Protein AF-A0A949ICL7-F1 (afdb_monomer_lite)

Foldseek 3Di:
DPPADDAAAAQFALVRVLSRLVSVCVSVVNDPVVSVVVSVVFRVLRLVLLVVFAAEWEEEAEDAPLCQLSLLVLNVSSPYHYQEYYYLAADDPRCVVSVVVCVVVNHHYHYNDDPVNSCVCCVVVVILEYEYDPVSCVSCLVVLRQYDDCVPQPVPADRHTSRNSNRPSVVSNVSSVCSVVSVVVCVVCPCQLHDQNNDDDPDRGDDDVVVVVVVVVVVVVVVVVVVVVVVD

Structure (mmCIF, N/CA/C/O backbone):
data_AF-A0A949ICL7-F1
#
_entry.id   AF-A0A949ICL7-F1
#
loop_
_atom_site.group_PDB
_atom_site.id
_atom_site.type_symbol
_atom_site.label_atom_id
_atom_site.label_alt_id
_atom_site.label_comp_id
_atom_site.label_asym_id
_atom_site.label_entity_id
_atom_site.label_seq_id
_atom_site.pdbx_PDB_ins_code
_atom_site.Cartn_x
_atom_site.Cartn_y
_atom_site.Cartn_z
_atom_site.occupancy
_atom_site.B_iso_or_equiv
_atom_site.auth_seq_id
_atom_site.auth_comp_id
_atom_site.auth_asym_id
_atom_site.auth_atom_id
_atom_site.pdbx_PDB_model_num
ATOM 1 N N . ALA A 1 1 ? 6.773 15.537 26.246 1.00 57.53 1 ALA A N 1
ATOM 2 C CA . ALA A 1 1 ? 5.404 15.255 25.758 1.00 57.53 1 ALA A CA 1
ATOM 3 C C . ALA A 1 1 ? 4.397 15.734 26.800 1.00 57.53 1 ALA A C 1
ATOM 5 O O . ALA A 1 1 ? 4.707 15.648 27.979 1.00 57.53 1 ALA A O 1
ATOM 6 N N . ALA A 1 2 ? 3.224 16.232 26.401 1.00 75.38 2 ALA A N 1
ATOM 7 C CA . ALA A 1 2 ? 2.229 16.850 27.295 1.00 75.38 2 ALA A CA 1
ATOM 8 C C . ALA A 1 2 ? 1.442 15.858 28.195 1.00 75.38 2 ALA A C 1
ATOM 10 O O . ALA A 1 2 ? 0.292 16.122 28.528 1.00 75.38 2 ALA A O 1
ATOM 11 N N . GLY A 1 3 ? 2.015 14.693 28.532 1.00 82.75 3 GLY A N 1
ATOM 12 C CA . GLY A 1 3 ? 1.405 13.681 29.414 1.00 82.75 3 GLY A CA 1
ATOM 13 C C . GLY A 1 3 ? 0.159 12.964 28.872 1.00 82.75 3 GLY A C 1
ATOM 14 O O . GLY A 1 3 ? -0.463 12.205 29.603 1.00 82.75 3 GLY A O 1
ATOM 15 N N . ARG A 1 4 ? -0.228 13.197 27.611 1.00 83.44 4 ARG A N 1
ATOM 16 C CA . ARG A 1 4 ? -1.416 12.586 26.996 1.00 83.44 4 ARG A CA 1
ATOM 17 C C . ARG A 1 4 ? -1.083 11.240 26.362 1.00 83.44 4 ARG A C 1
ATOM 19 O O . ARG A 1 4 ? -0.078 11.127 25.659 1.00 83.44 4 ARG A O 1
ATOM 26 N N . THR A 1 5 ? -1.960 10.261 26.567 1.00 88.62 5 THR A N 1
ATOM 27 C CA . THR A 1 5 ? -1.901 8.956 25.901 1.00 88.62 5 THR A CA 1
ATOM 28 C C . THR A 1 5 ? -2.006 9.133 24.389 1.00 88.62 5 THR A C 1
ATOM 30 O O . THR A 1 5 ? -2.879 9.851 23.900 1.00 88.62 5 THR A O 1
ATOM 33 N N . VAL A 1 6 ? -1.112 8.481 23.646 1.00 91.81 6 VAL A N 1
ATOM 34 C CA . VAL A 1 6 ? -1.138 8.439 22.180 1.00 91.81 6 VAL A CA 1
ATOM 35 C C . VAL A 1 6 ? -1.671 7.078 21.757 1.00 91.81 6 VAL A C 1
ATOM 37 O O . VAL A 1 6 ? -1.124 6.057 22.166 1.00 91.81 6 VAL A O 1
ATOM 40 N N . VAL A 1 7 ? -2.717 7.066 20.934 1.00 94.44 7 VAL A N 1
ATOM 41 C CA . VAL A 1 7 ? -3.289 5.837 20.373 1.00 94.44 7 VAL A CA 1
ATOM 42 C C . VAL A 1 7 ? -2.589 5.527 19.041 1.00 94.44 7 VAL A C 1
ATOM 44 O O . VAL A 1 7 ? -2.527 6.416 18.188 1.00 94.44 7 VAL A O 1
ATOM 47 N N . PRO A 1 8 ? -2.019 4.321 18.859 1.00 94.75 8 PRO A N 1
ATOM 48 C CA . PRO A 1 8 ? -1.344 3.928 17.621 1.00 94.75 8 PRO A CA 1
ATOM 49 C C . PRO A 1 8 ? -2.345 3.608 16.493 1.00 94.75 8 PRO A C 1
ATOM 51 O O . PRO A 1 8 ? -3.537 3.435 16.742 1.00 94.75 8 PRO A O 1
ATOM 54 N N . SER A 1 9 ? -1.847 3.453 15.262 1.00 95.56 9 SER A N 1
ATOM 55 C CA . SER A 1 9 ? -2.632 3.113 14.063 1.00 95.56 9 SER A CA 1
ATOM 56 C C . SER A 1 9 ? -3.758 4.122 13.743 1.00 95.56 9 SER A C 1
ATOM 58 O O . SER A 1 9 ? -3.741 5.272 14.190 1.00 95.56 9 SER A O 1
ATOM 60 N N . ALA A 1 10 ? -4.715 3.723 12.902 1.00 94.56 10 ALA A N 1
ATOM 61 C CA . ALA A 1 10 ? -5.827 4.538 12.421 1.00 94.56 10 ALA A CA 1
ATOM 62 C C . ALA A 1 10 ? -7.068 3.675 12.103 1.00 94.56 10 ALA A C 1
ATOM 64 O O . ALA A 1 10 ? -6.932 2.476 11.840 1.00 94.56 10 ALA A O 1
ATOM 65 N N . PRO A 1 11 ? -8.281 4.267 12.052 1.00 94.44 11 PRO A N 1
ATOM 66 C CA . PRO A 1 11 ? -9.519 3.539 11.776 1.00 94.44 11 PRO A CA 1
ATOM 67 C C . PRO A 1 11 ? -9.703 3.268 10.273 1.00 94.44 11 PRO A C 1
ATOM 69 O O . PRO A 1 11 ? -10.573 3.835 9.605 1.00 94.44 11 PRO A O 1
ATOM 72 N N . VAL A 1 12 ? -8.833 2.420 9.728 1.00 94.31 12 VAL A N 1
ATOM 73 C CA . VAL A 1 12 ? -8.808 2.000 8.323 1.00 94.31 12 VAL A CA 1
ATOM 74 C C . VAL A 1 12 ? -9.131 0.511 8.247 1.00 94.31 12 VAL A C 1
ATOM 76 O O . VAL A 1 12 ? -8.597 -0.280 9.021 1.00 94.31 12 VAL A O 1
ATOM 79 N N . GLY A 1 13 ? -10.030 0.138 7.332 1.00 93.12 13 GLY A N 1
ATOM 80 C CA . GLY A 1 13 ? -10.540 -1.233 7.237 1.00 93.12 13 GLY A CA 1
ATOM 81 C C . GLY A 1 13 ? -11.445 -1.628 8.409 1.00 93.12 13 GLY A C 1
ATOM 82 O O . GLY A 1 13 ? -11.855 -0.778 9.202 1.00 93.12 13 GLY A O 1
ATOM 83 N N . VAL A 1 14 ? -11.825 -2.899 8.507 1.00 95.31 14 VAL A N 1
ATOM 84 C CA . VAL A 1 14 ? -12.702 -3.401 9.577 1.00 95.31 14 VAL A CA 1
ATOM 85 C C . VAL A 1 14 ? -11.884 -3.637 10.839 1.00 95.31 14 VAL A C 1
ATOM 87 O O . VAL A 1 14 ? -12.222 -3.084 11.887 1.00 95.31 14 VAL A O 1
ATOM 90 N N . ASP A 1 15 ? -10.789 -4.387 10.730 1.00 95.44 15 ASP A N 1
ATOM 91 C CA . ASP A 1 15 ? -9.952 -4.742 11.879 1.00 95.44 15 ASP A CA 1
ATOM 92 C C . ASP A 1 15 ? -9.279 -3.498 12.479 1.00 95.44 15 ASP A C 1
ATOM 94 O O . ASP A 1 15 ? -9.233 -3.331 13.699 1.00 95.44 15 ASP A O 1
ATOM 98 N N . GLY A 1 16 ? -8.788 -2.584 11.632 1.00 94.88 16 GLY A N 1
ATOM 99 C CA . GLY A 1 16 ? -8.160 -1.338 12.083 1.00 94.88 16 GLY A CA 1
ATOM 100 C C . GLY A 1 16 ? -9.153 -0.394 12.748 1.00 94.88 16 GLY A C 1
ATOM 101 O O . GLY A 1 16 ? -8.863 0.147 13.812 1.00 94.88 16 GLY A O 1
ATOM 102 N N . THR A 1 17 ? -10.359 -0.263 12.187 1.00 95.06 17 THR A N 1
ATOM 103 C CA . THR A 1 17 ? -11.435 0.518 12.818 1.00 95.06 17 THR A CA 1
ATOM 104 C C . THR A 1 17 ? -11.831 -0.061 14.170 1.00 95.06 17 THR A C 1
ATOM 106 O O . THR A 1 17 ? -11.990 0.701 15.122 1.00 95.06 17 THR A O 1
ATOM 109 N N . ALA A 1 18 ? -11.957 -1.386 14.279 1.00 96.38 18 ALA A N 1
ATOM 110 C CA . ALA A 1 18 ? -12.321 -2.032 15.533 1.00 96.38 18 ALA A CA 1
ATOM 111 C C . ALA A 1 18 ? -11.266 -1.798 16.622 1.00 96.38 18 ALA A C 1
ATOM 113 O O . ALA A 1 18 ? -11.589 -1.284 17.692 1.00 96.38 18 ALA A O 1
ATOM 114 N N . ALA A 1 19 ? -10.000 -2.106 16.323 1.00 96.44 19 ALA A N 1
ATOM 115 C CA . ALA A 1 19 ? -8.901 -1.946 17.270 1.00 96.44 19 ALA A CA 1
ATOM 116 C C . ALA A 1 19 ? -8.722 -0.483 17.704 1.00 96.44 19 ALA A C 1
ATOM 118 O O . ALA A 1 19 ? -8.566 -0.199 18.891 1.00 96.44 19 ALA A O 1
ATOM 119 N N . TRP A 1 20 ? -8.794 0.455 16.755 1.00 96.19 20 TRP A N 1
ATOM 120 C CA . TRP A 1 20 ? -8.602 1.874 17.040 1.00 96.19 20 TRP A CA 1
ATOM 121 C C . TRP A 1 20 ? -9.730 2.456 17.903 1.00 96.19 20 TRP A C 1
ATOM 123 O O . TRP A 1 20 ? -9.454 3.165 18.869 1.00 96.19 20 TRP A O 1
ATOM 133 N N . LEU A 1 21 ? -10.998 2.135 17.608 1.00 95.88 21 LEU A N 1
ATOM 134 C CA . LEU A 1 21 ? -12.136 2.609 18.407 1.00 95.88 21 LEU A CA 1
ATOM 135 C C . LEU A 1 21 ? -12.108 2.063 19.839 1.00 95.88 21 LEU A C 1
ATOM 137 O O . LEU A 1 21 ? -12.379 2.822 20.772 1.00 95.88 21 LEU A O 1
ATOM 141 N N . SER A 1 22 ? -11.744 0.790 20.021 1.00 96.75 22 SER A N 1
ATOM 142 C CA . SER A 1 22 ? -11.557 0.208 21.354 1.00 96.75 22 SER A CA 1
ATOM 143 C C . SER A 1 22 ? -10.454 0.927 22.127 1.00 96.75 22 SER A C 1
ATOM 145 O O . SER A 1 22 ? -10.701 1.408 23.231 1.00 96.75 22 SER A O 1
ATOM 147 N N . ALA A 1 23 ? -9.280 1.111 21.513 1.00 96.00 23 ALA A N 1
ATOM 148 C CA . ALA A 1 23 ? -8.142 1.767 22.155 1.00 96.00 23 ALA A CA 1
ATOM 149 C C . ALA A 1 23 ? -8.430 3.232 22.530 1.00 96.00 23 ALA A C 1
ATOM 151 O O . ALA A 1 23 ? -8.034 3.693 23.601 1.00 96.00 23 ALA A O 1
ATOM 152 N N . VAL A 1 24 ? -9.153 3.975 21.682 1.00 95.75 24 VAL A N 1
ATOM 153 C CA . VAL A 1 24 ? -9.599 5.339 22.012 1.00 95.75 24 VAL A CA 1
ATOM 154 C C . VAL A 1 24 ? -10.591 5.332 23.172 1.00 95.75 24 VAL A C 1
ATOM 156 O O . VAL A 1 24 ? -10.470 6.156 24.080 1.00 95.75 24 VAL A O 1
ATOM 159 N N . GLY A 1 25 ? -11.567 4.422 23.161 1.00 96.06 25 GLY A N 1
ATOM 160 C CA . GLY A 1 25 ? -12.548 4.295 24.237 1.00 96.06 25 GLY A CA 1
ATOM 161 C C . GLY A 1 25 ? -11.892 3.994 25.584 1.00 96.06 25 GLY A C 1
ATOM 162 O O . GLY A 1 25 ? -12.177 4.671 26.569 1.00 96.06 25 GLY A O 1
ATOM 163 N N . GLU A 1 26 ? -10.952 3.053 25.612 1.00 95.31 26 GLU A N 1
ATOM 164 C CA . GLU A 1 26 ? -10.175 2.703 26.805 1.00 95.31 26 GLU A CA 1
ATOM 165 C C . GLU A 1 26 ? -9.320 3.879 27.291 1.00 95.31 26 GLU A C 1
ATOM 167 O O . GLU A 1 26 ? -9.400 4.263 28.459 1.00 95.31 26 GLU A O 1
ATOM 172 N N . ALA A 1 27 ? -8.572 4.527 26.391 1.00 94.50 27 ALA A N 1
ATOM 173 C CA . ALA A 1 27 ? -7.724 5.673 26.728 1.00 94.50 27 ALA A CA 1
ATOM 174 C C . ALA A 1 27 ? -8.517 6.880 27.263 1.00 94.50 27 ALA A C 1
ATOM 176 O O . ALA A 1 27 ? -7.953 7.735 27.947 1.00 94.50 27 ALA A O 1
ATOM 177 N N . THR A 1 28 ? 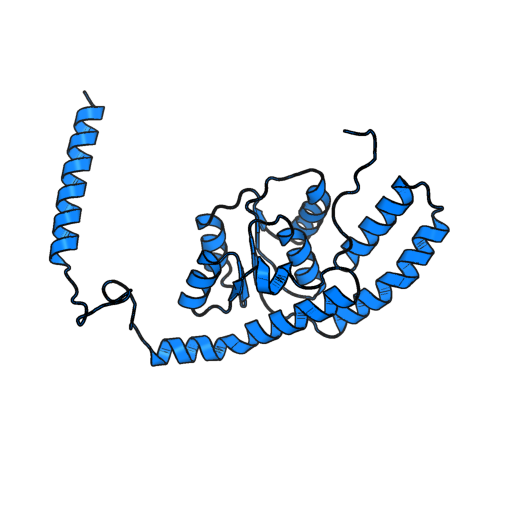-9.814 6.955 26.953 1.00 94.75 28 THR A N 1
ATOM 178 C CA . THR A 1 28 ? -10.727 8.016 27.404 1.00 94.75 28 THR A CA 1
ATOM 179 C C . THR A 1 28 ? -11.697 7.561 28.501 1.00 94.75 28 THR A C 1
ATOM 181 O O . THR A 1 28 ? -12.588 8.322 28.876 1.00 94.75 28 THR A O 1
ATOM 184 N N . ASN A 1 29 ? -11.507 6.356 29.057 1.00 95.19 29 ASN A N 1
ATOM 185 C CA . ASN A 1 29 ? -12.327 5.769 30.123 1.00 95.19 29 ASN A CA 1
ATOM 186 C C . ASN A 1 29 ? -13.833 5.689 29.780 1.00 95.19 29 ASN A C 1
ATOM 188 O O . ASN A 1 29 ? -14.709 5.920 30.617 1.00 95.19 29 ASN A O 1
ATOM 192 N N . VAL A 1 30 ? -14.149 5.383 28.520 1.00 97.19 30 VAL A N 1
ATOM 193 C CA . VAL A 1 30 ? -15.517 5.128 28.057 1.00 97.19 30 VAL A CA 1
ATOM 194 C C . VAL A 1 30 ? -15.948 3.728 28.498 1.00 97.19 30 VAL A C 1
ATOM 196 O O . VAL A 1 30 ? -15.212 2.759 28.343 1.00 97.19 30 VAL A O 1
ATOM 199 N N . ALA A 1 31 ? -17.173 3.603 29.019 1.00 97.69 31 ALA A N 1
ATOM 200 C CA . ALA A 1 31 ? -17.707 2.318 29.465 1.00 97.69 31 ALA A CA 1
ATOM 201 C C . ALA A 1 31 ? -17.707 1.265 28.330 1.00 97.69 31 ALA A C 1
ATOM 203 O O . ALA A 1 31 ? -18.168 1.587 27.227 1.00 97.69 31 ALA A O 1
ATOM 204 N N . PRO A 1 32 ? -17.317 -0.000 28.594 1.00 97.31 32 PRO A N 1
ATOM 205 C CA . PRO A 1 32 ? -17.224 -1.046 27.568 1.00 97.31 32 PRO A CA 1
ATOM 206 C C . PRO A 1 32 ? -18.496 -1.227 26.731 1.00 97.31 32 PRO A C 1
ATOM 208 O O . PRO A 1 32 ? -18.423 -1.384 25.517 1.00 97.31 32 PRO A O 1
ATOM 211 N N . ALA A 1 33 ? -19.677 -1.108 27.350 1.00 97.81 33 ALA A N 1
ATOM 212 C CA . ALA A 1 33 ? -20.958 -1.197 26.647 1.00 97.81 33 ALA A CA 1
ATOM 213 C C . ALA A 1 33 ? -21.132 -0.115 25.560 1.00 97.81 33 ALA A C 1
ATOM 215 O O . ALA A 1 33 ? -21.731 -0.370 24.518 1.00 97.81 33 ALA A O 1
ATOM 216 N N . ARG A 1 34 ? -20.590 1.094 25.774 1.00 97.88 34 ARG A N 1
ATOM 217 C CA . ARG A 1 34 ? -20.634 2.179 24.780 1.00 97.88 34 ARG A CA 1
ATOM 218 C C . ARG A 1 34 ? -19.624 1.968 23.657 1.00 97.88 34 ARG A C 1
ATOM 220 O O . ARG A 1 34 ? -19.933 2.305 22.518 1.00 97.88 34 ARG A O 1
ATOM 227 N N . ILE A 1 35 ? -18.457 1.400 23.968 1.00 97.62 35 ILE A N 1
ATOM 228 C CA . ILE A 1 35 ? -17.473 0.994 22.956 1.00 97.62 35 ILE A CA 1
ATOM 229 C C . ILE A 1 35 ? -18.101 -0.074 22.054 1.00 97.62 35 ILE A C 1
ATOM 231 O O . ILE A 1 35 ? -18.155 0.117 20.842 1.00 97.62 35 ILE A O 1
ATOM 235 N N . GLY A 1 36 ? -18.675 -1.128 22.645 1.00 97.38 36 GLY A N 1
ATOM 236 C CA . GLY A 1 36 ? -19.377 -2.188 21.914 1.00 97.38 36 GLY A CA 1
ATOM 237 C C . GLY A 1 36 ? -20.477 -1.644 21.001 1.00 97.38 36 GLY A C 1
ATOM 238 O O . GLY A 1 36 ? -20.460 -1.896 19.801 1.00 97.38 36 GLY A O 1
ATOM 239 N N . ALA A 1 37 ? -21.351 -0.777 21.524 1.00 97.12 37 ALA A N 1
ATOM 240 C CA . ALA A 1 37 ? -22.404 -0.152 20.721 1.00 97.12 37 ALA A CA 1
ATOM 241 C C . ALA A 1 37 ? -21.866 0.681 19.535 1.00 97.12 37 ALA A C 1
ATOM 243 O O . ALA A 1 37 ? -22.505 0.746 18.482 1.00 97.12 37 ALA A O 1
ATOM 244 N N . ALA A 1 38 ? -20.703 1.328 19.676 1.00 95.12 38 ALA A N 1
ATOM 245 C CA . ALA A 1 38 ? -20.070 2.064 18.581 1.00 95.12 38 ALA A CA 1
ATOM 246 C C . ALA A 1 38 ? -19.495 1.124 17.508 1.00 95.12 38 ALA A C 1
ATOM 248 O O . ALA A 1 38 ? -19.652 1.390 16.313 1.00 95.12 38 ALA A O 1
ATOM 249 N N . LEU A 1 39 ? -18.872 0.017 17.924 1.00 95.88 39 LEU A N 1
ATOM 250 C CA . LEU A 1 39 ? -18.362 -1.020 17.024 1.00 95.88 39 LEU A CA 1
ATOM 251 C C . LEU A 1 39 ? -19.501 -1.663 16.224 1.00 95.88 39 LEU A C 1
ATOM 253 O O . LEU A 1 39 ? -19.449 -1.682 14.993 1.00 95.88 39 LEU A O 1
ATOM 257 N N . ASP A 1 40 ? -20.568 -2.084 16.904 1.00 96.50 40 ASP A N 1
ATOM 258 C CA . ASP A 1 40 ? -21.744 -2.708 16.286 1.00 96.50 40 ASP A CA 1
ATOM 259 C C . ASP A 1 40 ? -22.423 -1.783 15.271 1.00 96.50 40 ASP A C 1
ATOM 261 O O . ASP A 1 40 ? -22.972 -2.233 14.265 1.00 96.50 40 ASP A O 1
ATOM 265 N N . ARG A 1 41 ? -22.344 -0.467 15.490 1.00 92.50 41 ARG A N 1
ATOM 266 C CA . ARG A 1 41 ? -22.881 0.529 14.563 1.00 92.50 41 ARG A CA 1
ATOM 267 C C . ARG A 1 41 ? -22.022 0.713 13.309 1.00 92.50 41 ARG A C 1
ATOM 269 O O . ARG A 1 41 ? -22.573 0.940 12.233 1.00 92.50 41 ARG A O 1
ATOM 276 N N . LEU A 1 42 ? -20.694 0.698 13.432 1.00 89.75 42 LEU A N 1
ATOM 277 C CA . LEU A 1 42 ? -19.786 1.122 12.355 1.00 89.75 42 LEU A CA 1
ATOM 278 C C . LEU A 1 42 ? -19.242 -0.042 11.521 1.00 89.75 42 LEU A C 1
ATOM 280 O O . LEU A 1 42 ? -19.129 0.076 10.298 1.00 89.75 42 LEU A O 1
ATOM 284 N N . LEU A 1 43 ? -18.914 -1.168 12.156 1.00 94.81 43 LEU A N 1
ATOM 285 C CA . LEU A 1 43 ? -18.234 -2.281 11.490 1.00 94.81 43 LEU A CA 1
ATOM 286 C C . LEU A 1 43 ? -19.080 -2.983 10.411 1.00 94.81 43 LEU A C 1
ATOM 288 O O . LEU A 1 43 ? -18.507 -3.311 9.366 1.00 94.81 43 LEU A O 1
ATOM 292 N N . PRO A 1 44 ? -20.409 -3.188 10.569 1.00 95.31 44 PRO A N 1
ATOM 293 C CA . PRO A 1 44 ? -21.206 -3.864 9.543 1.00 95.31 44 PRO A CA 1
ATOM 294 C C . PRO A 1 44 ? -21.197 -3.134 8.197 1.00 95.31 44 PRO A C 1
ATOM 296 O O . PRO A 1 44 ? -21.029 -3.763 7.152 1.00 95.31 44 PRO A O 1
ATOM 299 N N . ALA A 1 45 ? -21.311 -1.802 8.213 1.00 91.44 45 ALA A N 1
ATOM 300 C CA . ALA A 1 45 ? -21.305 -0.993 6.998 1.00 91.44 45 ALA A CA 1
ATOM 301 C C . ALA A 1 45 ? -19.944 -1.034 6.286 1.00 91.44 45 ALA A C 1
ATOM 303 O O . ALA A 1 45 ? -19.894 -1.153 5.062 1.00 91.44 45 ALA A O 1
ATOM 304 N N . THR A 1 46 ? -18.840 -0.993 7.039 1.00 91.75 46 THR A N 1
ATOM 305 C CA . THR A 1 46 ? -17.487 -1.116 6.475 1.00 91.75 46 THR A CA 1
ATOM 306 C C . THR A 1 46 ? -17.274 -2.498 5.859 1.00 91.75 46 THR A C 1
ATOM 308 O O . THR A 1 46 ? -16.823 -2.595 4.719 1.00 91.75 46 THR A O 1
ATOM 311 N N . ARG A 1 47 ? -17.677 -3.572 6.554 1.00 94.31 47 ARG A N 1
ATOM 312 C CA . ARG A 1 47 ? -17.578 -4.947 6.038 1.00 94.31 47 ARG A CA 1
ATOM 313 C C . ARG A 1 47 ? -18.393 -5.128 4.756 1.00 94.31 47 ARG A C 1
ATOM 315 O O . ARG A 1 47 ? -17.887 -5.683 3.784 1.00 94.31 47 ARG A O 1
ATOM 322 N N . ALA A 1 48 ? -19.624 -4.618 4.730 1.00 93.25 48 ALA A N 1
ATOM 323 C CA . ALA A 1 48 ? -20.474 -4.657 3.543 1.00 93.25 48 ALA A CA 1
ATOM 324 C C . ALA A 1 48 ? -19.869 -3.865 2.370 1.00 93.25 48 ALA A C 1
ATOM 326 O O . ALA A 1 48 ? -19.925 -4.317 1.227 1.00 93.25 48 ALA A O 1
ATOM 327 N N . ALA A 1 49 ? -19.258 -2.707 2.641 1.00 90.94 49 ALA A N 1
ATOM 328 C CA . ALA A 1 49 ? -18.604 -1.896 1.618 1.00 90.94 49 ALA A CA 1
ATOM 329 C C . ALA A 1 49 ? -17.396 -2.611 0.987 1.00 90.94 49 ALA A C 1
ATOM 331 O O . ALA A 1 49 ? -17.281 -2.607 -0.239 1.00 90.94 49 ALA A O 1
ATOM 332 N N . LEU A 1 50 ? -16.552 -3.269 1.794 1.00 91.75 50 LEU A N 1
ATOM 333 C CA . LEU A 1 50 ? -15.425 -4.074 1.300 1.00 91.75 50 LEU A CA 1
ATOM 334 C C . LEU A 1 50 ? -15.909 -5.272 0.471 1.00 91.75 50 LEU A C 1
ATOM 336 O O . LEU A 1 50 ? -15.428 -5.505 -0.635 1.00 91.75 50 LEU A O 1
ATOM 340 N N . ALA A 1 51 ? -16.925 -5.987 0.964 1.00 92.25 51 ALA A N 1
ATOM 341 C CA . ALA A 1 51 ? -17.469 -7.165 0.290 1.00 92.25 51 ALA A CA 1
ATOM 342 C C . ALA A 1 51 ? -18.149 -6.843 -1.053 1.00 92.25 51 ALA A C 1
ATOM 344 O O . ALA A 1 51 ? -18.204 -7.693 -1.939 1.00 92.25 51 ALA A O 1
ATOM 345 N N . LYS A 1 52 ? -18.663 -5.618 -1.234 1.00 92.56 52 LYS A N 1
ATOM 346 C CA . LYS A 1 52 ? -19.384 -5.215 -2.453 1.00 92.56 52 LYS A CA 1
ATOM 347 C C . LYS A 1 52 ? -18.494 -5.196 -3.698 1.00 92.56 52 LYS A C 1
ATOM 349 O O . LYS A 1 52 ? -18.993 -5.382 -4.808 1.00 92.56 52 LYS A O 1
ATOM 354 N N . ARG A 1 53 ? -17.201 -4.901 -3.540 1.00 88.69 53 ARG A N 1
ATOM 355 C CA . ARG A 1 53 ? -16.237 -4.782 -4.642 1.00 88.69 53 ARG A CA 1
ATOM 356 C C . ARG A 1 53 ? -14.885 -5.355 -4.215 1.00 88.69 53 ARG A C 1
ATOM 358 O O . ARG A 1 53 ? -13.975 -4.575 -3.944 1.00 88.69 53 ARG A O 1
ATOM 365 N N . PRO A 1 54 ? -14.737 -6.688 -4.175 1.00 93.75 54 PRO A N 1
ATOM 366 C CA . PRO A 1 54 ? -13.455 -7.283 -3.846 1.00 93.75 54 PRO A CA 1
ATOM 367 C C . PRO A 1 54 ? -12.397 -6.871 -4.874 1.00 93.75 54 PRO A C 1
ATOM 369 O O . PRO A 1 54 ? -12.683 -6.695 -6.065 1.00 93.75 54 PRO A O 1
ATOM 372 N N . ILE A 1 55 ? -11.168 -6.714 -4.404 1.00 95.56 55 ILE A N 1
ATOM 373 C CA . ILE A 1 55 ? -9.998 -6.485 -5.237 1.00 95.56 55 ILE A CA 1
ATOM 374 C C . ILE A 1 55 ? -9.365 -7.838 -5.515 1.00 95.56 55 ILE A C 1
ATOM 376 O O . ILE A 1 55 ? -8.874 -8.491 -4.602 1.00 95.56 55 ILE A O 1
ATOM 380 N N . GLN A 1 56 ? -9.362 -8.254 -6.778 1.00 93.19 56 GLN A N 1
ATOM 381 C CA . GLN A 1 56 ? -8.717 -9.495 -7.197 1.00 93.19 56 GLN A CA 1
ATOM 382 C C . GLN A 1 56 ? -7.434 -9.162 -7.951 1.00 93.19 56 GLN A C 1
ATOM 384 O O . GLN A 1 56 ? -7.472 -8.658 -9.073 1.00 93.19 56 GLN A O 1
ATOM 389 N N . GLY A 1 57 ? -6.297 -9.430 -7.321 1.00 96.38 57 GLY A N 1
ATOM 390 C CA . GLY A 1 57 ? -4.990 -9.245 -7.935 1.00 96.38 57 GLY A CA 1
ATOM 391 C C . GLY A 1 57 ? -3.878 -9.108 -6.911 1.00 96.38 57 GLY A C 1
ATOM 392 O O . GLY A 1 57 ? -4.118 -8.889 -5.719 1.00 96.38 57 GLY A O 1
ATOM 393 N N . ARG A 1 58 ? -2.647 -9.237 -7.398 1.00 98.56 58 ARG A N 1
ATOM 394 C CA . ARG A 1 58 ? -1.442 -9.012 -6.606 1.00 98.56 58 ARG A CA 1
ATOM 395 C C . ARG A 1 58 ? -1.020 -7.551 -6.669 1.00 98.56 58 ARG A C 1
ATOM 397 O O . ARG A 1 58 ? -0.830 -7.020 -7.762 1.00 98.56 58 ARG A O 1
ATOM 404 N N . VAL A 1 59 ? -0.810 -6.924 -5.514 1.00 98.69 59 VAL A N 1
ATOM 405 C CA . VAL A 1 59 ? -0.453 -5.505 -5.407 1.00 98.69 59 VAL A CA 1
ATOM 406 C C . VAL A 1 59 ? 0.800 -5.326 -4.558 1.00 98.69 59 VAL A C 1
ATOM 408 O O . VAL A 1 59 ? 0.806 -5.701 -3.392 1.00 98.69 59 VAL A O 1
ATOM 411 N N . THR A 1 60 ? 1.856 -4.727 -5.110 1.00 98.81 60 THR A N 1
ATOM 412 C CA . THR A 1 60 ? 2.975 -4.214 -4.294 1.00 98.81 60 THR A CA 1
ATOM 413 C C . THR A 1 60 ? 2.692 -2.768 -3.917 1.00 98.81 60 THR A C 1
ATOM 415 O O . THR A 1 60 ? 2.239 -2.003 -4.770 1.00 98.81 60 THR A O 1
ATOM 418 N N . VAL A 1 61 ? 2.983 -2.379 -2.677 1.00 98.69 61 VAL A N 1
ATOM 419 C CA . VAL A 1 61 ? 2.754 -1.016 -2.181 1.00 98.69 61 VAL A CA 1
ATOM 420 C C . VAL A 1 61 ? 4.082 -0.418 -1.736 1.00 98.69 61 VAL A C 1
ATOM 422 O O . VAL A 1 61 ? 4.799 -1.043 -0.961 1.00 98.69 61 VAL A O 1
ATOM 425 N N . SER A 1 62 ? 4.411 0.788 -2.190 1.00 98.50 62 SER A N 1
ATOM 426 C CA . SER A 1 62 ? 5.505 1.560 -1.610 1.00 98.50 62 SER A CA 1
ATOM 427 C C . SER A 1 62 ? 5.273 3.072 -1.599 1.00 98.50 62 SER A C 1
ATOM 429 O O . SER A 1 62 ? 4.439 3.593 -2.346 1.00 98.50 62 SER A O 1
ATOM 431 N N . GLY A 1 63 ? 5.995 3.785 -0.733 1.00 97.44 63 GLY A N 1
ATOM 432 C CA . GLY A 1 63 ? 5.821 5.224 -0.543 1.00 97.44 63 GLY A CA 1
ATOM 433 C C . GLY A 1 63 ? 6.755 5.840 0.503 1.00 97.44 63 GLY A C 1
ATOM 434 O O . GLY A 1 63 ? 7.754 5.246 0.914 1.00 97.44 63 GLY A O 1
ATOM 435 N N . TYR A 1 64 ? 6.450 7.072 0.904 1.00 96.31 64 TYR A N 1
ATOM 436 C CA . TYR A 1 64 ? 7.252 7.871 1.837 1.00 96.31 64 TYR A CA 1
ATOM 437 C C . TYR A 1 64 ? 6.409 8.640 2.869 1.00 96.31 64 TYR A C 1
ATOM 439 O O . TYR A 1 64 ? 6.900 9.588 3.480 1.00 96.31 64 TYR A O 1
ATOM 447 N N . GLU A 1 65 ? 5.143 8.263 3.050 1.00 94.94 65 GLU A N 1
ATOM 448 C CA . GLU A 1 65 ? 4.171 8.981 3.884 1.00 94.94 65 GLU A CA 1
ATOM 449 C C . GLU A 1 65 ? 3.860 8.258 5.205 1.00 94.94 65 GLU A C 1
ATOM 451 O O . GLU A 1 65 ? 3.299 8.855 6.121 1.00 94.94 65 GLU A O 1
ATOM 456 N N . GLY A 1 66 ? 4.208 6.975 5.325 1.00 93.38 66 GLY A N 1
ATOM 457 C CA . GLY A 1 66 ? 3.954 6.126 6.493 1.00 93.38 66 GLY A CA 1
ATOM 458 C C . GLY A 1 66 ? 2.567 5.477 6.481 1.00 93.38 66 GLY A C 1
ATOM 459 O O . GLY A 1 66 ? 2.359 4.442 7.114 1.00 93.38 66 GLY A O 1
ATOM 460 N N . SER A 1 67 ? 1.624 6.035 5.718 1.00 95.81 67 SER A N 1
ATOM 461 C CA . SER A 1 67 ? 0.279 5.486 5.522 1.00 95.81 67 SER A CA 1
ATOM 462 C C . SER A 1 67 ? 0.254 4.256 4.606 1.00 95.81 67 SER A C 1
ATOM 464 O O . SER A 1 67 ? -0.803 3.641 4.448 1.00 95.81 67 SER A O 1
ATOM 466 N N . GLU A 1 68 ? 1.397 3.842 4.039 1.00 98.06 68 GLU A N 1
ATOM 467 C CA . GLU A 1 68 ? 1.492 2.665 3.167 1.00 98.06 68 GLU A CA 1
ATOM 468 C C . GLU A 1 68 ? 0.988 1.397 3.860 1.00 98.06 68 GLU A C 1
ATOM 470 O O . GLU A 1 68 ? 0.298 0.591 3.237 1.00 98.06 68 GLU A O 1
ATOM 475 N N . LEU A 1 69 ? 1.268 1.245 5.159 1.00 98.19 69 LEU A N 1
ATOM 476 C CA . LEU A 1 69 ? 0.804 0.100 5.940 1.00 98.19 69 LEU A CA 1
ATOM 477 C C . LEU A 1 69 ? -0.725 0.102 6.074 1.00 98.19 69 LEU A C 1
ATOM 479 O O . LEU A 1 69 ? -1.353 -0.932 5.878 1.00 98.19 69 LEU A O 1
ATOM 483 N N . LEU A 1 70 ? -1.340 1.260 6.333 1.00 96.81 70 LEU A N 1
ATOM 484 C CA . LEU A 1 70 ? -2.800 1.387 6.432 1.00 96.81 70 LEU A CA 1
ATOM 485 C C . LEU A 1 70 ? -3.482 1.055 5.101 1.00 96.81 70 LEU A C 1
ATOM 487 O O . LEU A 1 70 ? -4.477 0.331 5.064 1.00 96.81 70 LEU A O 1
ATOM 491 N N . VAL A 1 71 ? -2.920 1.550 3.996 1.00 97.00 71 VAL A N 1
ATOM 492 C CA . VAL A 1 71 ? -3.390 1.230 2.644 1.00 97.00 71 VAL A CA 1
ATOM 493 C C . VAL A 1 71 ? -3.249 -0.264 2.365 1.00 97.00 71 VAL A C 1
ATOM 495 O O . VAL A 1 71 ? -4.184 -0.876 1.855 1.00 97.00 71 VAL A O 1
ATOM 498 N N . ALA A 1 72 ? -2.115 -0.869 2.716 1.00 97.75 72 ALA A N 1
ATOM 499 C CA . ALA A 1 72 ? -1.887 -2.296 2.532 1.00 97.75 72 ALA A CA 1
ATOM 500 C C . ALA A 1 72 ? -2.889 -3.147 3.318 1.00 97.75 72 ALA A C 1
ATOM 502 O O . ALA A 1 72 ? -3.451 -4.086 2.758 1.00 97.75 72 ALA A O 1
ATOM 503 N N . ARG A 1 73 ? -3.182 -2.784 4.573 1.00 96.56 73 ARG A N 1
ATOM 504 C CA . ARG A 1 73 ? -4.230 -3.437 5.371 1.00 96.56 73 ARG A CA 1
ATOM 505 C C . ARG A 1 73 ? -5.581 -3.363 4.672 1.00 96.56 73 ARG A C 1
ATOM 507 O O . ARG A 1 73 ? -6.210 -4.395 4.457 1.00 96.56 73 ARG A O 1
ATOM 514 N N . LEU A 1 74 ? -5.973 -2.170 4.222 1.00 95.75 74 LEU A N 1
ATOM 515 C CA . LEU A 1 74 ? -7.230 -1.977 3.502 1.00 95.75 74 LEU A CA 1
ATOM 516 C C . LEU A 1 74 ? -7.296 -2.809 2.215 1.00 95.75 74 LEU A C 1
ATOM 518 O O . LEU A 1 74 ? -8.342 -3.376 1.914 1.00 95.75 74 LEU A O 1
ATOM 522 N N . LEU A 1 75 ? -6.197 -2.904 1.461 1.00 96.88 75 LEU A N 1
ATOM 523 C CA . LEU A 1 75 ? -6.106 -3.743 0.263 1.00 96.88 75 LEU A CA 1
ATOM 524 C C . LEU A 1 75 ? -6.296 -5.226 0.599 1.00 96.88 75 LEU A C 1
ATOM 526 O O . LEU A 1 75 ? -7.083 -5.894 -0.072 1.00 96.88 75 LEU A O 1
ATOM 530 N N . VAL A 1 76 ? -5.631 -5.722 1.646 1.00 97.44 76 VAL A N 1
ATOM 531 C CA . VAL A 1 76 ? -5.765 -7.112 2.109 1.00 97.44 76 VAL A CA 1
ATOM 532 C C . VAL A 1 76 ? -7.194 -7.397 2.574 1.00 97.44 76 VAL A C 1
ATOM 534 O O . VAL A 1 76 ? -7.793 -8.378 2.142 1.00 97.44 76 VAL A O 1
ATOM 537 N N . GLU A 1 77 ? -7.792 -6.518 3.381 1.00 95.94 77 GLU A N 1
ATOM 538 C CA . GLU A 1 77 ? -9.192 -6.651 3.811 1.00 95.94 77 GLU A CA 1
ATOM 539 C C . GLU A 1 77 ? -10.190 -6.510 2.647 1.00 95.94 77 GLU A C 1
ATOM 541 O O . GLU A 1 77 ? -11.294 -7.049 2.707 1.00 95.94 77 GLU A O 1
ATOM 546 N N . SER A 1 78 ? -9.799 -5.834 1.562 1.00 95.00 78 SER A N 1
ATOM 547 C CA . SER A 1 78 ? -10.563 -5.771 0.307 1.00 95.00 78 SER A CA 1
ATOM 548 C C . SER A 1 78 ? -10.381 -7.015 -0.575 1.00 95.00 78 SER A C 1
ATOM 550 O O . SER A 1 78 ? -11.002 -7.094 -1.633 1.00 95.00 78 SER A O 1
ATOM 552 N N . GLY A 1 79 ? -9.545 -7.982 -0.183 1.00 95.94 79 GLY A N 1
ATOM 553 C CA . GLY A 1 79 ? -9.316 -9.242 -0.899 1.00 95.94 79 GLY A CA 1
ATOM 554 C C . GLY A 1 79 ? -8.074 -9.282 -1.796 1.00 95.94 79 GLY A C 1
ATOM 555 O O . GLY A 1 79 ? -7.820 -10.312 -2.421 1.00 95.94 79 GLY A O 1
ATOM 556 N N . ALA A 1 80 ? -7.283 -8.206 -1.859 1.00 97.62 80 ALA A N 1
ATOM 557 C CA . ALA A 1 80 ? -6.062 -8.183 -2.660 1.00 97.62 80 ALA A CA 1
ATOM 558 C C . ALA A 1 80 ? -4.955 -9.041 -2.028 1.00 97.62 80 ALA A C 1
ATOM 560 O O . ALA A 1 80 ? -4.799 -9.081 -0.807 1.00 97.62 80 ALA A O 1
ATOM 561 N N . GLN A 1 81 ? -4.104 -9.645 -2.859 1.00 98.38 81 GLN A N 1
ATOM 562 C CA . GLN A 1 81 ? -2.854 -10.235 -2.384 1.00 98.38 81 GLN A CA 1
ATOM 563 C C . GLN A 1 81 ? -1.790 -9.137 -2.300 1.00 98.38 81 GLN A C 1
ATOM 565 O O . GLN A 1 81 ? -1.366 -8.614 -3.329 1.00 98.38 81 GLN A O 1
ATOM 570 N N . VAL A 1 82 ? -1.310 -8.821 -1.098 1.00 98.69 82 VAL A N 1
ATOM 571 C CA . VAL A 1 82 ? -0.252 -7.818 -0.898 1.00 98.69 82 VAL A CA 1
ATOM 572 C C . VAL A 1 82 ? 1.005 -8.501 -0.361 1.00 98.69 82 VAL A C 1
ATOM 574 O O . VAL A 1 82 ? 1.080 -8.747 0.833 1.00 98.69 82 VAL A O 1
ATOM 577 N N . PRO A 1 83 ? 1.996 -8.850 -1.199 1.00 98.62 83 PRO A N 1
ATOM 578 C CA . PRO A 1 83 ? 3.199 -9.533 -0.720 1.00 98.62 83 PRO A CA 1
ATOM 579 C C . PRO A 1 83 ? 4.249 -8.584 -0.122 1.00 98.62 83 PRO A C 1
ATOM 581 O O . PRO A 1 83 ? 5.124 -9.031 0.616 1.00 98.62 83 PRO A O 1
ATOM 584 N N . TYR A 1 84 ? 4.187 -7.287 -0.445 1.00 98.81 84 TYR A N 1
ATOM 585 C CA . TYR A 1 84 ? 5.217 -6.315 -0.082 1.00 98.81 84 TYR A CA 1
ATOM 586 C C . TYR A 1 84 ? 4.649 -4.926 0.210 1.00 98.81 84 TYR A C 1
ATOM 588 O O . TYR A 1 84 ? 3.830 -4.412 -0.562 1.00 98.81 84 TYR A O 1
ATOM 596 N N . VAL A 1 85 ? 5.161 -4.318 1.282 1.00 98.81 85 VAL A N 1
ATOM 597 C CA . VAL A 1 85 ? 4.921 -2.929 1.681 1.00 98.81 85 VAL A CA 1
ATOM 598 C C . VAL A 1 85 ? 6.252 -2.255 2.015 1.00 98.81 85 VAL A C 1
ATOM 600 O O . VAL A 1 85 ? 6.884 -2.586 3.017 1.00 98.81 85 VAL A O 1
ATOM 603 N N . GLY A 1 86 ? 6.669 -1.295 1.195 1.00 98.62 86 GLY A N 1
ATOM 604 C CA . GLY A 1 86 ? 7.847 -0.458 1.431 1.00 98.62 86 GLY A CA 1
ATOM 605 C C . GLY A 1 86 ? 7.463 0.932 1.933 1.00 98.62 86 GLY A C 1
ATOM 606 O O . GLY A 1 86 ? 6.568 1.570 1.387 1.00 98.62 86 GLY A O 1
ATOM 607 N N . THR A 1 87 ? 8.135 1.444 2.961 1.00 98.50 87 THR A N 1
ATOM 608 C CA . THR A 1 87 ? 7.970 2.838 3.396 1.00 98.50 87 THR A CA 1
ATOM 609 C C . THR A 1 87 ? 9.316 3.487 3.687 1.00 98.50 87 THR A C 1
ATOM 611 O O . THR A 1 87 ? 10.166 2.913 4.371 1.00 98.50 87 THR A O 1
ATOM 614 N N . ALA A 1 88 ? 9.526 4.712 3.198 1.00 98.00 88 ALA A N 1
ATOM 615 C CA . ALA A 1 88 ? 10.716 5.504 3.526 1.00 98.00 88 ALA A CA 1
ATOM 616 C C . ALA A 1 88 ? 10.716 5.999 4.990 1.00 98.00 88 ALA A C 1
ATOM 618 O O . ALA A 1 88 ? 11.753 6.429 5.521 1.00 98.00 88 ALA A O 1
ATOM 619 N N . CYS A 1 89 ? 9.563 5.937 5.663 1.00 98.12 89 CYS A N 1
ATOM 620 C CA . CYS A 1 89 ? 9.420 6.314 7.062 1.00 98.12 89 CYS A CA 1
ATOM 621 C C . CYS A 1 89 ? 10.157 5.333 7.997 1.00 98.12 89 CYS A C 1
ATOM 623 O O . CYS A 1 89 ? 10.347 4.158 7.666 1.00 98.12 89 CYS A O 1
ATOM 625 N N . PRO A 1 90 ? 10.622 5.797 9.174 1.00 97.81 90 PRO A N 1
ATOM 626 C CA . PRO A 1 90 ? 11.177 4.907 10.188 1.00 97.81 90 PRO A CA 1
ATOM 627 C C . PRO A 1 90 ? 10.085 4.043 10.823 1.00 97.81 90 PRO A C 1
ATOM 629 O O . PRO A 1 90 ? 8.923 4.442 10.889 1.00 97.81 90 PRO A O 1
ATOM 632 N N . LYS A 1 91 ? 10.491 2.902 11.385 1.00 97.56 91 LYS A N 1
ATOM 633 C CA . LYS A 1 91 ? 9.640 2.128 12.291 1.00 97.56 91 LYS A CA 1
ATOM 634 C C . LYS A 1 91 ? 9.357 2.949 13.548 1.00 97.56 91 LYS A C 1
ATOM 636 O O . LYS A 1 91 ? 10.281 3.496 14.150 1.00 97.56 91 LYS A O 1
ATOM 641 N N . THR A 1 92 ? 8.091 3.022 13.948 1.00 96.19 92 THR A N 1
ATOM 642 C CA . THR A 1 92 ? 7.648 3.762 15.138 1.00 96.19 92 THR A CA 1
ATOM 643 C C . THR A 1 92 ? 6.723 2.898 15.994 1.00 96.19 92 THR A C 1
ATOM 645 O O . THR A 1 92 ? 6.082 1.991 15.465 1.00 96.19 92 THR A O 1
ATOM 648 N N . PRO A 1 93 ? 6.572 3.189 17.299 1.00 95.69 93 PRO A N 1
ATOM 649 C CA . PRO A 1 93 ? 5.567 2.517 18.124 1.00 95.69 93 PRO A CA 1
ATOM 650 C C . PRO A 1 93 ? 4.139 2.667 17.577 1.00 95.69 93 PRO A C 1
ATOM 652 O O . PRO A 1 93 ? 3.310 1.785 17.758 1.00 95.69 93 PRO A O 1
ATOM 655 N N . TRP A 1 94 ? 3.850 3.760 16.863 1.00 95.31 94 TRP A N 1
ATOM 656 C CA . TRP A 1 94 ? 2.513 4.043 16.332 1.00 95.31 94 TRP A CA 1
ATOM 657 C C . TRP A 1 94 ? 2.136 3.191 15.121 1.00 95.31 94 TRP A C 1
ATOM 659 O O . TRP A 1 94 ? 0.953 3.017 14.861 1.00 95.31 94 TRP A O 1
ATOM 669 N N . SER A 1 95 ? 3.131 2.664 14.404 1.00 96.56 95 SER A N 1
ATOM 670 C CA . SER A 1 95 ? 2.951 1.764 13.257 1.00 96.56 95 SER A CA 1
ATOM 671 C C . SER A 1 95 ? 3.101 0.286 13.634 1.00 96.56 95 SER A C 1
ATOM 673 O O . SER A 1 95 ? 2.913 -0.587 12.788 1.00 96.56 95 SER A O 1
ATOM 675 N N . ALA A 1 96 ? 3.430 -0.019 14.896 1.00 97.44 96 ALA A N 1
ATOM 676 C CA . ALA A 1 96 ? 3.650 -1.388 15.356 1.00 97.44 96 ALA A CA 1
ATOM 677 C C . ALA A 1 96 ? 2.417 -2.300 15.190 1.00 97.44 96 ALA A C 1
ATOM 679 O O . ALA A 1 96 ? 2.593 -3.379 14.627 1.00 97.44 96 ALA A O 1
ATOM 680 N N . PRO A 1 97 ? 1.181 -1.877 15.536 1.00 97.62 97 PRO A N 1
ATOM 681 C CA . PRO A 1 97 ? 0.008 -2.732 15.338 1.00 97.62 97 PRO A CA 1
ATOM 682 C C . PRO A 1 97 ? -0.250 -3.049 13.861 1.00 97.62 97 PRO A C 1
ATOM 684 O O . PRO A 1 97 ? -0.656 -4.154 13.515 1.00 97.62 97 PRO A O 1
ATOM 687 N N . ASP A 1 98 ? 0.007 -2.085 12.971 1.00 98.19 98 ASP A N 1
ATOM 688 C CA . ASP A 1 98 ? -0.152 -2.283 11.531 1.00 98.19 98 ASP A CA 1
ATOM 689 C C . ASP A 1 98 ? 0.898 -3.244 10.972 1.00 98.19 98 ASP A C 1
ATOM 691 O O . ASP A 1 98 ? 0.585 -4.087 10.133 1.00 98.19 98 ASP A O 1
ATOM 695 N N . LEU A 1 99 ? 2.139 -3.126 11.452 1.00 98.50 99 LEU A N 1
ATOM 696 C CA . LEU A 1 99 ? 3.229 -4.030 11.106 1.00 98.50 99 LEU A CA 1
ATOM 697 C C . LEU A 1 99 ? 2.904 -5.469 11.510 1.00 98.50 99 LEU A C 1
ATOM 699 O O . LEU A 1 99 ? 3.013 -6.361 10.674 1.00 98.50 99 LEU A O 1
ATOM 703 N N . GLU A 1 100 ? 2.518 -5.683 12.768 1.00 98.31 100 GLU A N 1
ATOM 704 C CA . GLU A 1 100 ? 2.197 -7.007 13.310 1.00 98.31 100 GLU A CA 1
ATOM 705 C C . GLU A 1 100 ? 1.063 -7.653 12.511 1.00 98.31 100 GLU A C 1
ATOM 707 O O . GLU A 1 100 ? 1.230 -8.747 11.973 1.00 98.31 100 GLU A O 1
ATOM 712 N N . TRP A 1 101 ? -0.034 -6.917 12.303 1.00 98.31 101 TRP A N 1
ATOM 713 C CA . TRP A 1 101 ? -1.191 -7.398 11.546 1.00 98.31 101 TRP A CA 1
ATOM 714 C C . TRP A 1 101 ? -0.830 -7.832 10.115 1.00 98.31 101 TRP A C 1
ATOM 716 O O . TRP A 1 101 ? -1.353 -8.832 9.611 1.00 98.31 101 TRP A O 1
ATOM 726 N N . LEU A 1 102 ? 0.053 -7.078 9.446 1.00 98.62 102 LEU A N 1
ATOM 727 C CA . LEU A 1 102 ? 0.525 -7.372 8.089 1.00 98.62 102 LEU A CA 1
ATOM 728 C C . LEU A 1 102 ? 1.468 -8.584 8.068 1.00 98.62 102 LEU A C 1
ATOM 730 O O . LEU A 1 102 ? 1.315 -9.465 7.222 1.00 98.62 102 LEU A O 1
ATOM 734 N N . GLN A 1 103 ? 2.412 -8.664 9.006 1.00 98.38 103 GLN A N 1
ATOM 735 C CA . GLN A 1 103 ? 3.372 -9.769 9.080 1.00 98.38 103 GLN A CA 1
ATOM 736 C C . GLN A 1 103 ? 2.695 -11.106 9.400 1.00 98.38 103 GLN A C 1
ATOM 738 O O . GLN A 1 103 ? 3.041 -12.117 8.791 1.00 98.38 103 GLN A O 1
ATOM 743 N N . GLU A 1 104 ? 1.681 -11.112 10.268 1.00 98.19 104 GLU A N 1
ATOM 744 C CA . GLU A 1 104 ? 0.847 -12.295 10.545 1.00 98.19 104 GLU A CA 1
ATOM 745 C C . GLU A 1 104 ? 0.157 -12.846 9.290 1.00 98.19 104 GLU A C 1
ATOM 747 O O . GLU A 1 104 ? -0.142 -14.035 9.202 1.00 98.19 104 GLU A O 1
ATOM 752 N N . ARG A 1 105 ? -0.077 -11.988 8.293 1.00 98.00 105 ARG A N 1
ATOM 753 C CA . ARG A 1 105 ? -0.681 -12.342 7.000 1.00 98.00 105 ARG A CA 1
ATOM 754 C C . ARG A 1 105 ? 0.360 -12.585 5.905 1.00 98.00 105 ARG A C 1
ATOM 756 O O . ARG A 1 105 ? 0.006 -12.674 4.732 1.00 98.00 105 ARG A O 1
ATOM 763 N N . GLY A 1 106 ? 1.633 -12.710 6.279 1.00 98.00 106 GLY A N 1
ATOM 764 C CA . GLY A 1 106 ? 2.731 -13.031 5.369 1.00 98.00 106 GLY A CA 1
ATOM 765 C C . GLY A 1 106 ? 3.178 -11.868 4.484 1.00 98.00 106 GLY A C 1
ATOM 766 O O . GLY A 1 106 ? 3.838 -12.098 3.472 1.00 98.00 106 GLY A O 1
ATOM 767 N N . VAL A 1 107 ? 2.823 -10.628 4.831 1.00 98.75 107 VAL A N 1
ATOM 768 C CA . VAL A 1 107 ? 3.257 -9.442 4.086 1.00 98.75 107 VAL A CA 1
ATOM 769 C C . VAL A 1 107 ? 4.669 -9.043 4.515 1.00 98.75 107 VAL A C 1
ATOM 771 O O . VAL A 1 107 ? 4.926 -8.794 5.695 1.00 98.75 107 VAL A O 1
ATOM 774 N N . THR A 1 108 ? 5.585 -8.913 3.555 1.00 98.69 108 THR A N 1
ATOM 775 C CA . THR A 1 108 ? 6.923 -8.365 3.814 1.00 98.69 108 THR A CA 1
ATOM 776 C C . THR A 1 108 ? 6.832 -6.853 3.977 1.00 98.69 108 THR A C 1
ATOM 778 O O . THR A 1 108 ? 6.469 -6.147 3.036 1.00 98.69 108 THR A O 1
ATOM 781 N N . VAL A 1 109 ? 7.189 -6.340 5.156 1.00 98.69 109 VAL A N 1
ATOM 782 C CA . VAL A 1 109 ? 7.195 -4.898 5.442 1.00 98.69 109 VAL A CA 1
ATOM 783 C C . VAL A 1 109 ? 8.628 -4.391 5.575 1.00 98.69 109 VAL A C 1
ATOM 785 O O . VAL A 1 109 ? 9.374 -4.841 6.445 1.00 98.69 109 VAL A O 1
ATOM 788 N N . GLN A 1 110 ? 8.998 -3.419 4.743 1.00 98.56 110 GLN A N 1
ATOM 789 C CA . GLN A 1 110 ? 10.310 -2.779 4.749 1.00 98.56 110 GLN A CA 1
ATOM 790 C C . GLN A 1 110 ? 10.186 -1.314 5.184 1.00 98.56 110 GLN A C 1
ATOM 792 O O . GLN A 1 110 ? 9.683 -0.471 4.445 1.00 98.56 110 GLN A O 1
ATOM 797 N N . TYR A 1 111 ? 10.696 -0.994 6.374 1.00 98.56 111 TYR A N 1
ATOM 798 C CA . TYR A 1 111 ? 10.909 0.394 6.802 1.00 98.56 111 TYR A CA 1
ATOM 799 C C . TYR A 1 111 ? 12.224 0.937 6.256 1.00 98.56 111 TYR A C 1
ATOM 801 O O . TYR A 1 111 ? 13.154 0.169 5.998 1.00 98.56 111 TYR A O 1
ATOM 809 N N . ARG A 1 112 ? 12.324 2.267 6.134 1.00 98.25 112 ARG A N 1
ATOM 810 C CA . ARG A 1 112 ? 13.460 2.931 5.472 1.00 98.25 112 ARG A CA 1
ATOM 811 C C . ARG A 1 112 ? 13.764 2.304 4.105 1.00 98.25 112 ARG A C 1
ATOM 813 O O . ARG A 1 112 ? 14.929 2.135 3.754 1.00 98.25 112 ARG A O 1
ATOM 820 N N . ALA A 1 113 ? 12.711 1.934 3.376 1.00 98.38 113 ALA A N 1
ATOM 821 C CA . ALA A 1 113 ? 12.831 1.307 2.071 1.00 98.38 113 ALA A CA 1
ATOM 822 C C . ALA A 1 113 ? 13.593 2.230 1.112 1.00 98.38 113 ALA A C 1
ATOM 824 O O . ALA A 1 113 ? 13.275 3.417 0.994 1.00 98.38 113 ALA A O 1
ATOM 825 N N . SER A 1 114 ? 14.616 1.687 0.454 1.00 98.31 114 SER A N 1
ATOM 826 C CA . SER A 1 114 ? 15.286 2.353 -0.657 1.00 98.31 114 SER A CA 1
ATOM 827 C C . SER A 1 114 ? 14.520 2.116 -1.958 1.00 98.31 114 SER A C 1
ATOM 829 O O . SER A 1 114 ? 13.755 1.156 -2.089 1.00 98.31 114 SER A O 1
ATOM 831 N N . LEU A 1 115 ? 14.773 2.960 -2.959 1.00 98.06 115 LEU A N 1
ATOM 832 C CA . LEU A 1 115 ? 14.196 2.776 -4.289 1.00 98.06 115 LEU A CA 1
ATOM 833 C C . LEU A 1 115 ? 14.557 1.401 -4.874 1.00 98.06 115 LEU A C 1
ATOM 835 O O . LEU A 1 115 ? 13.730 0.744 -5.500 1.00 98.06 115 LEU A O 1
ATOM 839 N N . GLU A 1 116 ? 15.7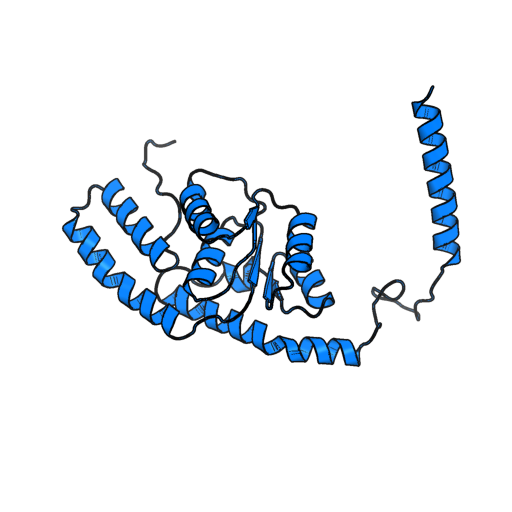87 0.943 -4.668 1.00 98.44 116 GLU A N 1
ATOM 840 C CA . GLU A 1 116 ? 16.278 -0.339 -5.171 1.00 98.44 116 GLU A CA 1
ATOM 841 C C . GLU A 1 116 ? 15.506 -1.516 -4.573 1.00 98.44 116 GLU A C 1
ATOM 843 O O . GLU A 1 116 ? 15.218 -2.471 -5.299 1.00 98.44 116 GLU A O 1
ATOM 848 N N . GLN A 1 117 ? 15.150 -1.435 -3.286 1.00 98.62 117 GLN A N 1
ATOM 849 C CA . GLN A 1 117 ? 14.346 -2.447 -2.602 1.00 98.62 117 GLN A CA 1
ATOM 850 C C . GLN A 1 117 ? 12.922 -2.486 -3.160 1.00 98.62 117 GLN A C 1
ATOM 852 O O . GLN A 1 117 ? 12.441 -3.561 -3.516 1.00 98.62 117 GLN A O 1
ATOM 857 N N . ASP A 1 118 ? 12.284 -1.326 -3.328 1.00 98.56 118 ASP A N 1
ATOM 858 C CA . ASP A 1 118 ? 10.945 -1.237 -3.919 1.00 98.56 118 ASP A CA 1
ATOM 859 C C . ASP A 1 118 ? 10.921 -1.792 -5.353 1.00 98.56 118 ASP A C 1
ATOM 861 O O . ASP A 1 118 ? 10.050 -2.578 -5.731 1.00 98.56 118 ASP A O 1
ATOM 865 N N . LEU A 1 119 ? 11.914 -1.422 -6.169 1.00 98.62 119 LEU A N 1
ATOM 866 C CA . LEU A 1 119 ? 12.047 -1.929 -7.533 1.00 98.62 119 LEU A CA 1
ATOM 867 C C . LEU A 1 119 ? 12.340 -3.435 -7.560 1.00 98.62 119 LEU A C 1
ATOM 869 O O . LEU A 1 119 ? 11.887 -4.131 -8.472 1.00 98.62 119 LEU A O 1
ATOM 873 N N . ALA A 1 120 ? 13.099 -3.950 -6.588 1.00 98.69 120 ALA A N 1
ATOM 874 C CA . ALA A 1 1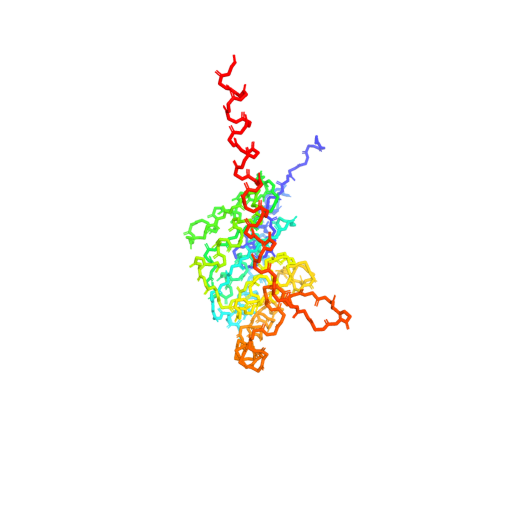20 ? 13.334 -5.382 -6.444 1.00 98.69 120 ALA A CA 1
ATOM 875 C C . ALA A 1 120 ? 12.034 -6.121 -6.120 1.00 98.69 120 ALA A C 1
ATOM 877 O O . ALA A 1 120 ? 11.741 -7.106 -6.792 1.00 98.69 120 ALA A O 1
ATOM 878 N N . ALA A 1 121 ? 11.213 -5.592 -5.210 1.00 98.56 121 ALA A N 1
ATOM 879 C CA . ALA A 1 121 ? 9.915 -6.168 -4.882 1.00 98.56 121 ALA A CA 1
ATOM 880 C C . ALA A 1 121 ? 8.980 -6.222 -6.103 1.00 98.56 121 ALA A C 1
ATOM 882 O O . ALA A 1 121 ? 8.357 -7.251 -6.362 1.00 98.56 121 ALA A O 1
ATOM 883 N N . VAL A 1 122 ? 8.919 -5.160 -6.917 1.00 98.69 122 VAL A N 1
ATOM 884 C CA . VAL A 1 122 ? 8.130 -5.178 -8.165 1.00 98.69 122 VAL A CA 1
ATOM 885 C C . VAL A 1 122 ? 8.612 -6.283 -9.113 1.00 98.69 122 VAL A C 1
ATOM 887 O O . VAL A 1 122 ? 7.790 -7.010 -9.677 1.00 98.69 122 VAL A O 1
ATOM 890 N N . ARG A 1 123 ? 9.932 -6.442 -9.281 1.00 98.38 123 ARG A N 1
ATOM 891 C CA . ARG A 1 123 ? 10.514 -7.485 -10.145 1.00 98.38 123 ARG A CA 1
ATOM 892 C C . ARG A 1 123 ? 10.276 -8.896 -9.613 1.00 98.38 123 ARG A C 1
ATOM 894 O O . ARG A 1 123 ? 9.956 -9.782 -10.399 1.00 98.38 123 ARG A O 1
ATOM 901 N N . GLU A 1 124 ? 10.440 -9.099 -8.311 1.00 98.19 124 GLU A N 1
ATOM 902 C CA . GLU A 1 124 ? 10.281 -10.391 -7.642 1.00 98.19 124 GLU A CA 1
ATOM 903 C C . GLU A 1 124 ? 8.824 -10.855 -7.687 1.00 98.19 124 GLU A C 1
ATOM 905 O O . GLU A 1 124 ? 8.513 -11.942 -8.182 1.00 98.19 124 GLU A O 1
ATOM 910 N N . PHE A 1 125 ? 7.910 -9.998 -7.230 1.00 98.06 125 PHE A N 1
ATOM 911 C CA . PHE A 1 125 ? 6.514 -10.378 -7.059 1.00 98.06 125 PHE A CA 1
ATOM 912 C C . PHE A 1 125 ? 5.696 -10.300 -8.344 1.00 98.06 125 PHE A C 1
ATOM 914 O O . PHE A 1 125 ? 4.642 -10.939 -8.401 1.00 98.06 125 PHE A O 1
ATOM 921 N N . ARG A 1 126 ? 6.166 -9.567 -9.367 1.00 97.31 126 ARG A N 1
ATOM 922 C CA . ARG A 1 126 ? 5.477 -9.362 -10.656 1.00 97.31 126 ARG A CA 1
ATOM 923 C C . ARG A 1 126 ? 3.980 -9.073 -10.453 1.00 97.31 126 ARG A C 1
ATOM 925 O O . ARG A 1 126 ? 3.145 -9.884 -10.859 1.00 97.31 126 ARG A O 1
ATOM 932 N N . PRO A 1 127 ? 3.635 -7.980 -9.751 1.00 98.38 127 PRO A N 1
ATOM 933 C CA . PRO A 1 127 ? 2.258 -7.709 -9.366 1.00 98.38 127 PRO A CA 1
ATOM 934 C C . PRO A 1 127 ? 1.364 -7.434 -10.580 1.00 98.38 127 PRO A C 1
ATOM 936 O O . PRO A 1 127 ? 1.828 -7.072 -11.663 1.00 98.38 127 PRO A O 1
ATOM 939 N N . ASP A 1 128 ? 0.056 -7.552 -10.376 1.00 98.25 128 ASP A N 1
ATOM 940 C CA . ASP A 1 128 ? -0.948 -7.064 -11.323 1.00 98.25 128 ASP A CA 1
ATOM 941 C C . ASP A 1 128 ? -1.083 -5.540 -11.271 1.00 98.25 128 ASP A C 1
ATOM 943 O O . ASP A 1 128 ? -1.484 -4.921 -12.257 1.00 98.25 128 ASP A O 1
ATOM 947 N N . LEU A 1 129 ? -0.712 -4.941 -10.135 1.00 98.38 129 LEU A N 1
ATOM 948 C CA . LEU A 1 129 ? -0.648 -3.502 -9.927 1.00 98.38 129 LEU A CA 1
ATOM 949 C C . LEU A 1 129 ? 0.514 -3.129 -8.999 1.00 98.38 129 LEU A C 1
ATOM 951 O O . LEU A 1 129 ? 0.610 -3.635 -7.885 1.00 98.38 129 LEU A O 1
ATOM 955 N N . ALA A 1 130 ? 1.351 -2.180 -9.406 1.00 98.44 130 ALA A N 1
ATOM 956 C CA . ALA A 1 130 ? 2.303 -1.540 -8.501 1.00 98.44 130 ALA A CA 1
ATOM 957 C C . ALA A 1 130 ? 1.750 -0.196 -8.007 1.00 98.44 130 ALA A C 1
ATOM 959 O O . ALA A 1 130 ? 1.464 0.704 -8.796 1.00 98.44 130 ALA A O 1
ATOM 960 N N . ILE A 1 131 ? 1.613 -0.030 -6.699 1.00 98.56 131 ILE A N 1
ATOM 961 C CA . ILE A 1 131 ? 1.397 1.274 -6.076 1.00 98.56 131 ILE A CA 1
ATOM 962 C C . ILE A 1 131 ? 2.748 1.732 -5.542 1.00 98.56 131 ILE A C 1
ATOM 964 O O . ILE A 1 131 ? 3.384 0.992 -4.800 1.00 98.56 131 ILE A O 1
ATOM 968 N N . GLY A 1 132 ? 3.202 2.922 -5.922 1.00 98.00 132 GLY A N 1
ATOM 969 C CA . GLY A 1 132 ? 4.562 3.340 -5.596 1.00 98.00 132 GLY A CA 1
ATOM 970 C C . GLY A 1 132 ? 4.812 4.832 -5.728 1.00 98.00 132 GLY A C 1
ATOM 971 O O . GLY A 1 132 ? 3.939 5.615 -6.115 1.00 98.00 132 GLY A O 1
ATOM 972 N N . THR A 1 133 ? 6.056 5.217 -5.470 1.00 97.12 133 THR A N 1
ATOM 973 C CA . THR A 1 133 ? 6.588 6.539 -5.815 1.00 97.12 133 THR A CA 1
ATOM 974 C C . THR A 1 133 ? 6.735 6.696 -7.334 1.00 97.12 133 THR A C 1
ATOM 976 O O . THR A 1 133 ? 6.689 5.721 -8.086 1.00 97.12 133 THR A O 1
ATOM 979 N N . THR A 1 134 ? 6.937 7.926 -7.816 1.00 96.38 134 THR A N 1
ATOM 980 C CA . THR A 1 134 ? 7.141 8.221 -9.246 1.00 96.38 134 THR A CA 1
ATOM 981 C C . THR A 1 134 ? 8.142 7.288 -9.949 1.00 96.38 134 THR A C 1
ATOM 983 O O . THR A 1 134 ? 7.759 6.715 -10.972 1.00 96.38 134 THR A O 1
ATOM 986 N N . PRO A 1 135 ? 9.374 7.065 -9.442 1.00 96.62 135 PRO A N 1
ATOM 987 C CA . PRO A 1 135 ? 10.327 6.174 -10.109 1.00 96.62 135 PRO A CA 1
ATOM 988 C C . PRO A 1 135 ? 9.867 4.707 -10.141 1.00 96.62 135 PRO A C 1
ATOM 990 O O . PRO A 1 135 ? 10.046 4.036 -11.157 1.00 96.62 135 PRO A O 1
ATOM 993 N N . VAL A 1 136 ? 9.206 4.215 -9.087 1.00 98.19 136 VAL A N 1
ATOM 994 C CA . VAL A 1 136 ? 8.638 2.853 -9.059 1.00 98.19 136 VAL A CA 1
ATOM 995 C C . VAL A 1 136 ? 7.532 2.709 -10.103 1.00 98.19 136 VAL A C 1
ATOM 997 O O . VAL A 1 136 ? 7.515 1.747 -10.868 1.00 98.19 136 VAL A O 1
ATOM 1000 N N . VAL A 1 137 ? 6.635 3.695 -10.188 1.00 97.38 137 VAL A N 1
ATOM 1001 C CA . VAL A 1 137 ? 5.542 3.718 -11.169 1.00 97.38 137 VAL A CA 1
ATOM 1002 C C . VAL A 1 137 ? 6.078 3.750 -12.597 1.00 97.38 137 VAL A C 1
ATOM 1004 O O . VAL A 1 137 ? 5.553 3.044 -13.457 1.00 97.38 137 VAL A O 1
ATOM 1007 N N . GLN A 1 138 ? 7.110 4.550 -12.867 1.00 95.12 138 GLN A N 1
ATOM 1008 C CA . GLN A 1 138 ? 7.738 4.608 -14.188 1.00 95.12 138 GLN A CA 1
ATOM 1009 C C . GLN A 1 138 ? 8.357 3.261 -14.568 1.00 95.12 138 GLN A C 1
ATOM 1011 O O . GLN A 1 138 ? 8.048 2.736 -15.638 1.00 95.12 138 GLN A O 1
ATOM 1016 N N . ALA A 1 139 ? 9.146 2.665 -13.672 1.00 95.69 139 ALA A N 1
ATOM 1017 C CA . ALA A 1 139 ? 9.771 1.367 -13.907 1.00 95.69 139 ALA A CA 1
ATOM 1018 C C . ALA A 1 139 ? 8.737 0.245 -14.113 1.00 95.69 139 ALA A C 1
ATOM 1020 O O . ALA A 1 139 ? 8.865 -0.558 -15.037 1.00 95.69 139 ALA A O 1
ATOM 1021 N N . ALA A 1 140 ? 7.671 0.210 -13.306 1.00 96.94 140 ALA A N 1
ATOM 1022 C CA . ALA A 1 140 ? 6.589 -0.761 -13.458 1.00 96.94 140 ALA A CA 1
ATOM 1023 C C . ALA A 1 140 ? 5.884 -0.616 -14.818 1.00 96.94 140 ALA A C 1
ATOM 1025 O O . ALA A 1 140 ? 5.712 -1.602 -15.536 1.00 96.94 140 ALA A O 1
ATOM 1026 N N . LYS A 1 141 ? 5.551 0.616 -15.226 1.00 94.75 141 LYS A N 1
ATOM 1027 C CA . LYS A 1 141 ? 4.903 0.874 -16.523 1.00 94.75 141 LYS A CA 1
ATOM 1028 C C . LYS A 1 141 ? 5.796 0.510 -17.708 1.00 94.75 141 LYS A C 1
ATOM 1030 O O . LYS A 1 141 ? 5.292 -0.056 -18.674 1.00 94.75 141 LYS A O 1
ATOM 1035 N N . GLN A 1 142 ? 7.104 0.771 -17.627 1.00 91.88 142 GLN A N 1
ATOM 1036 C CA . GLN A 1 142 ? 8.077 0.321 -18.634 1.00 91.88 142 GLN A CA 1
ATOM 1037 C C . GLN A 1 142 ? 8.111 -1.209 -18.756 1.00 91.88 142 GLN A C 1
ATOM 1039 O O . GLN A 1 142 ? 8.215 -1.743 -19.861 1.00 91.88 142 GLN A O 1
ATOM 1044 N N . ALA A 1 143 ? 7.937 -1.913 -17.635 1.00 93.25 143 ALA A N 1
ATOM 1045 C CA . ALA A 1 143 ? 7.788 -3.364 -17.580 1.00 93.25 143 ALA A CA 1
ATOM 1046 C C . ALA A 1 143 ? 6.371 -3.858 -17.943 1.00 93.25 143 ALA A C 1
ATOM 1048 O O . ALA A 1 143 ? 6.055 -5.026 -17.728 1.00 93.25 143 ALA A O 1
ATOM 1049 N N . THR A 1 144 ? 5.503 -3.002 -18.500 1.00 94.81 144 THR A N 1
ATOM 1050 C CA . THR A 1 144 ? 4.098 -3.299 -18.852 1.00 94.81 144 THR A CA 1
ATOM 1051 C C . THR A 1 144 ? 3.213 -3.724 -17.672 1.00 94.81 144 THR A C 1
ATOM 1053 O O . THR A 1 144 ? 2.171 -4.358 -17.851 1.00 94.81 144 THR A O 1
ATOM 1056 N N . ILE A 1 145 ? 3.601 -3.344 -16.454 1.00 96.81 145 ILE A N 1
ATOM 1057 C CA . ILE A 1 145 ? 2.827 -3.554 -15.232 1.00 96.81 145 ILE A CA 1
ATOM 1058 C C . ILE A 1 145 ? 2.010 -2.280 -14.959 1.00 96.81 145 ILE A C 1
ATOM 1060 O O . ILE A 1 145 ? 2.591 -1.191 -14.874 1.00 96.81 145 ILE A O 1
ATOM 1064 N N . PRO A 1 146 ? 0.673 -2.369 -14.812 1.00 97.25 146 PRO A N 1
ATOM 1065 C CA . PRO A 1 146 ? -0.135 -1.242 -14.366 1.00 97.25 146 PRO A CA 1
ATOM 1066 C C . PRO A 1 146 ? 0.411 -0.663 -13.062 1.00 97.25 146 PRO A C 1
ATOM 1068 O O . PRO A 1 146 ? 0.782 -1.406 -12.154 1.00 97.25 146 PRO A O 1
ATOM 1071 N N . ALA A 1 147 ? 0.450 0.665 -12.949 1.00 97.38 147 ALA A N 1
ATOM 1072 C CA . ALA A 1 147 ? 0.952 1.298 -11.738 1.00 97.38 147 ALA A CA 1
ATOM 1073 C C . ALA A 1 147 ? 0.281 2.634 -11.418 1.00 97.38 147 ALA A C 1
ATOM 1075 O O . ALA A 1 147 ? -0.047 3.415 -12.322 1.00 97.38 147 ALA A O 1
ATOM 1076 N N . LEU A 1 148 ? 0.117 2.898 -10.122 1.00 97.12 148 LEU A N 1
ATOM 1077 C CA . LEU A 1 148 ? -0.499 4.103 -9.571 1.00 97.12 148 LEU A CA 1
ATOM 1078 C C . LEU A 1 148 ? 0.466 4.799 -8.615 1.00 97.12 148 LEU A C 1
ATOM 1080 O O . LEU A 1 148 ? 1.102 4.169 -7.775 1.00 97.12 148 LEU A O 1
ATOM 1084 N N . TYR A 1 149 ? 0.539 6.120 -8.735 1.00 96.62 149 TYR A N 1
ATOM 1085 C CA . TYR A 1 149 ? 1.319 6.939 -7.821 1.00 96.62 149 TYR A CA 1
ATOM 1086 C C . TYR A 1 149 ? 0.621 7.051 -6.463 1.00 96.62 149 TYR A C 1
ATOM 1088 O O . TYR A 1 149 ? -0.556 7.417 -6.411 1.00 96.62 149 TYR A O 1
ATOM 1096 N N . PHE A 1 150 ? 1.348 6.741 -5.387 1.00 96.81 150 PHE A N 1
ATOM 1097 C CA . PHE A 1 150 ? 0.802 6.617 -4.036 1.00 96.81 150 PHE A CA 1
ATOM 1098 C C . PHE A 1 150 ? 0.082 7.893 -3.573 1.00 96.81 150 PHE A C 1
ATOM 1100 O O . PHE A 1 150 ? -1.121 7.856 -3.321 1.00 96.81 150 PHE A O 1
ATOM 1107 N N . THR A 1 151 ? 0.768 9.038 -3.537 1.00 89.69 151 THR A N 1
ATOM 1108 C CA . THR A 1 151 ? 0.244 10.276 -2.935 1.00 89.69 151 THR A CA 1
ATOM 1109 C C . THR A 1 151 ? -1.087 10.707 -3.553 1.00 89.69 151 THR A C 1
ATOM 1111 O O . THR A 1 151 ? -2.120 10.757 -2.885 1.00 89.69 151 THR A O 1
ATOM 1114 N N . ASN A 1 152 ? -1.096 10.956 -4.864 1.00 84.88 152 ASN A N 1
ATOM 1115 C CA . ASN A 1 152 ? -2.241 11.614 -5.498 1.00 84.88 152 ASN A CA 1
ATOM 1116 C C . ASN A 1 152 ? -3.386 10.654 -5.828 1.00 84.88 152 ASN A C 1
ATOM 1118 O O . ASN A 1 152 ? -4.536 11.081 -5.902 1.00 84.88 152 ASN A O 1
ATOM 1122 N N . LEU A 1 153 ? -3.093 9.374 -6.084 1.00 87.38 153 LEU A N 1
ATOM 1123 C CA . LEU A 1 153 ? -4.116 8.426 -6.535 1.00 87.38 153 LEU A CA 1
ATOM 1124 C C . LEU A 1 153 ? -4.634 7.532 -5.414 1.00 87.38 153 LEU A C 1
ATOM 1126 O O . LEU A 1 153 ? -5.735 6.996 -5.565 1.00 87.38 153 LEU A O 1
ATOM 1130 N N . ILE A 1 154 ? -3.882 7.399 -4.318 1.00 91.12 154 ILE A N 1
ATOM 1131 C CA . ILE A 1 154 ? -4.204 6.513 -3.199 1.00 91.12 154 ILE A CA 1
ATOM 1132 C C . ILE A 1 154 ? -4.349 7.302 -1.895 1.00 91.12 154 ILE A C 1
ATOM 1134 O O . ILE A 1 154 ? -5.448 7.329 -1.351 1.00 91.12 154 ILE A O 1
ATOM 1138 N N . SER A 1 155 ? -3.299 7.985 -1.429 1.00 87.88 155 SER A N 1
ATOM 1139 C CA . SER A 1 155 ? -3.287 8.680 -0.126 1.00 87.88 155 SER A CA 1
ATOM 1140 C C . SER A 1 155 ? -4.314 9.818 -0.044 1.00 87.88 155 SER A C 1
ATOM 1142 O O . SER A 1 155 ? -4.966 10.009 0.977 1.00 87.88 155 SER A O 1
ATOM 1144 N N . ALA A 1 156 ? -4.548 10.524 -1.155 1.00 86.56 156 ALA A N 1
ATOM 1145 C CA . ALA A 1 156 ? -5.553 11.586 -1.239 1.00 86.56 156 ALA A CA 1
ATOM 1146 C C . ALA A 1 156 ? -7.016 11.091 -1.186 1.00 86.56 156 ALA A C 1
ATOM 1148 O O . ALA A 1 156 ? -7.945 11.903 -1.160 1.00 86.56 156 ALA A O 1
ATOM 1149 N N . ARG A 1 157 ? -7.261 9.774 -1.221 1.00 87.88 157 ARG A N 1
ATOM 1150 C CA . ARG A 1 157 ? -8.616 9.212 -1.153 1.00 87.88 157 ARG A CA 1
ATOM 1151 C C . ARG A 1 157 ? -9.057 9.040 0.300 1.00 87.88 157 ARG A C 1
ATOM 1153 O O . ARG A 1 157 ? -8.223 8.816 1.171 1.00 87.88 157 ARG A O 1
ATOM 1160 N N . PRO A 1 158 ? -10.373 9.052 0.580 1.00 86.50 158 PRO A N 1
ATOM 1161 C CA . PRO A 1 158 ? -10.867 8.573 1.864 1.00 86.50 158 PRO A CA 1
ATOM 1162 C C . PRO A 1 158 ? -10.344 7.151 2.117 1.00 86.50 158 PRO A C 1
ATOM 1164 O O . PRO A 1 158 ? -10.461 6.306 1.233 1.00 86.50 158 PRO A O 1
ATOM 1167 N N . LEU A 1 159 ? -9.772 6.898 3.298 1.00 89.69 159 LEU A N 1
ATOM 1168 C CA . LEU A 1 159 ? -9.310 5.565 3.732 1.00 89.69 159 LEU A CA 1
ATOM 1169 C C . LEU A 1 159 ? -10.123 5.019 4.914 1.00 89.69 159 LEU A C 1
ATOM 1171 O O . LEU A 1 159 ? -10.180 3.812 5.130 1.00 89.69 159 LEU A O 1
ATOM 1175 N N . MET A 1 160 ? -10.770 5.905 5.671 1.00 91.00 160 MET A N 1
ATOM 1176 C CA . MET A 1 160 ? -11.460 5.560 6.912 1.00 91.00 160 MET A CA 1
ATOM 1177 C C . MET A 1 160 ? -12.936 5.222 6.673 1.00 91.00 160 MET A C 1
ATOM 1179 O O . MET A 1 160 ? -13.615 5.849 5.851 1.00 91.00 160 MET A O 1
ATOM 1183 N N . GLY A 1 161 ? -13.440 4.252 7.439 1.00 84.69 161 GLY A N 1
ATOM 1184 C CA . GLY A 1 161 ? -14.850 3.858 7.447 1.00 84.69 161 GLY A CA 1
ATOM 1185 C C . GLY A 1 161 ? -15.401 3.354 6.097 1.00 84.69 161 GLY A C 1
ATOM 1186 O O . GLY A 1 161 ? -14.642 2.990 5.193 1.00 84.69 161 GLY A O 1
ATOM 1187 N N . PRO A 1 162 ? -16.740 3.348 5.923 1.00 82.19 162 PRO A N 1
ATOM 1188 C CA . PRO A 1 162 ? -17.387 2.796 4.727 1.00 82.19 162 PRO A CA 1
ATOM 1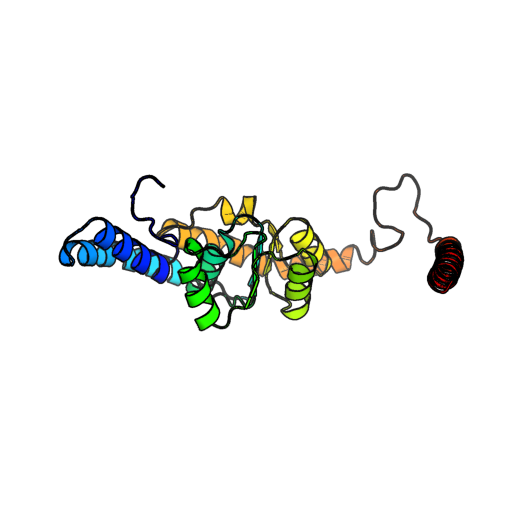189 C C . PRO A 1 162 ? -16.999 3.503 3.420 1.00 82.19 162 PRO A C 1
ATOM 1191 O O . PRO A 1 162 ? -16.932 2.873 2.364 1.00 82.19 162 PRO A O 1
ATOM 1194 N N . ALA A 1 163 ? -16.722 4.810 3.481 1.00 81.19 163 ALA A N 1
ATOM 1195 C CA . ALA A 1 163 ? -16.304 5.590 2.317 1.00 81.19 163 ALA A CA 1
ATOM 1196 C C . ALA A 1 163 ? -14.926 5.149 1.798 1.00 81.19 163 ALA A C 1
ATOM 1198 O O . ALA A 1 163 ? -14.726 5.063 0.582 1.00 81.19 163 ALA A O 1
ATOM 1199 N N . GLY A 1 164 ? -13.996 4.834 2.707 1.00 76.38 164 GLY A N 1
ATOM 1200 C CA . GLY A 1 164 ? -12.663 4.386 2.324 1.00 76.38 164 GLY A CA 1
ATOM 1201 C C . GLY A 1 164 ? -12.649 3.021 1.649 1.00 76.38 164 GLY A C 1
ATOM 1202 O O . GLY A 1 164 ? -12.024 2.857 0.600 1.00 76.38 164 GLY A O 1
ATOM 1203 N N . ALA A 1 165 ? -13.445 2.087 2.172 1.00 73.56 165 ALA A N 1
ATOM 1204 C CA . ALA A 1 165 ? -13.626 0.757 1.597 1.00 73.56 165 ALA A CA 1
ATOM 1205 C C . ALA A 1 165 ? -14.080 0.791 0.121 1.00 73.56 165 ALA A C 1
ATOM 1207 O O . ALA A 1 165 ? -13.533 0.082 -0.722 1.00 73.56 165 ALA A O 1
ATOM 1208 N N . GLY A 1 166 ? -15.050 1.646 -0.226 1.00 75.31 166 GLY A N 1
ATOM 1209 C CA . GLY A 1 166 ? -15.589 1.703 -1.592 1.00 75.31 166 GLY A CA 1
ATOM 1210 C C . GLY A 1 166 ? -14.703 2.437 -2.611 1.00 75.31 166 GLY A C 1
ATOM 1211 O O . GLY A 1 166 ? -14.672 2.075 -3.795 1.00 75.31 166 GLY A O 1
ATOM 1212 N N . SER A 1 167 ? -13.990 3.482 -2.175 1.00 81.62 167 SER A N 1
ATOM 1213 C CA . SER A 1 167 ? -13.216 4.357 -3.071 1.00 81.62 167 SER A CA 1
ATOM 1214 C C . SER A 1 167 ? -11.989 3.656 -3.658 1.00 81.62 167 SER A C 1
ATOM 1216 O O . SER A 1 167 ? -11.734 3.763 -4.863 1.00 81.62 167 SER A O 1
ATOM 1218 N N . LEU A 1 168 ? -11.250 2.913 -2.828 1.00 87.94 168 LEU A N 1
ATOM 1219 C CA . LEU A 1 168 ? -9.995 2.279 -3.230 1.00 87.94 168 LEU A CA 1
ATOM 1220 C C . LEU A 1 168 ? -10.220 1.152 -4.247 1.00 87.94 168 LEU A C 1
ATOM 1222 O O . LEU A 1 168 ? -9.568 1.122 -5.293 1.00 87.94 168 LEU A O 1
ATOM 1226 N N . ALA A 1 169 ? -11.201 0.281 -3.991 1.00 89.81 169 ALA A N 1
ATOM 1227 C CA . ALA A 1 169 ? -11.502 -0.868 -4.843 1.00 89.81 169 ALA A CA 1
ATOM 1228 C C . ALA A 1 169 ? -11.816 -0.480 -6.291 1.00 89.81 169 ALA A C 1
ATOM 1230 O O . ALA A 1 169 ? -11.377 -1.136 -7.235 1.00 89.81 169 ALA A O 1
ATOM 1231 N N . THR A 1 170 ? -12.540 0.625 -6.480 1.00 89.81 170 THR A N 1
ATOM 1232 C CA . THR A 1 170 ? -12.921 1.105 -7.813 1.00 89.81 170 THR A CA 1
ATOM 1233 C C . THR A 1 170 ? -11.696 1.439 -8.666 1.00 89.81 170 THR A C 1
ATOM 1235 O O . THR A 1 170 ? -11.629 1.041 -9.827 1.00 89.81 170 THR A O 1
ATOM 1238 N N . VAL A 1 171 ? -10.716 2.143 -8.098 1.00 92.12 171 VAL A N 1
ATOM 1239 C CA . VAL A 1 171 ? -9.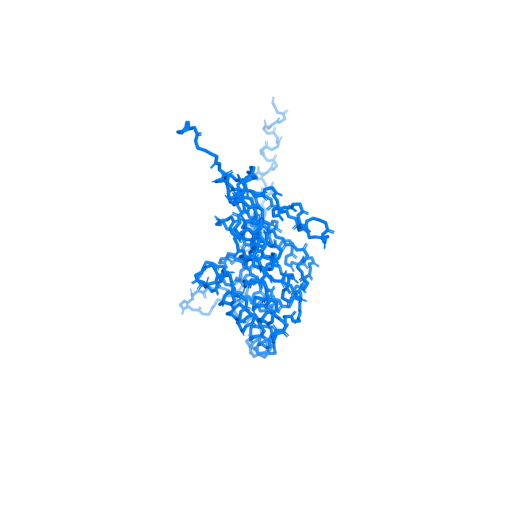515 2.561 -8.835 1.00 92.12 171 VAL A CA 1
ATOM 1240 C C . VAL A 1 171 ? -8.547 1.417 -9.046 1.00 92.12 171 VAL A C 1
ATOM 1242 O O . VAL A 1 171 ? -8.010 1.277 -10.143 1.00 92.12 171 VAL A O 1
ATOM 1245 N N . VAL A 1 172 ? -8.340 0.593 -8.023 1.00 95.19 172 VAL A N 1
ATOM 1246 C CA . VAL A 1 172 ? -7.420 -0.542 -8.104 1.00 95.19 172 VAL A CA 1
ATOM 1247 C C . VAL A 1 172 ? -7.895 -1.538 -9.161 1.00 95.19 172 VAL A C 1
ATOM 1249 O O . VAL A 1 172 ? -7.127 -1.877 -10.061 1.00 95.19 172 VAL A O 1
ATOM 1252 N N . ASN A 1 173 ? -9.175 -1.921 -9.140 1.00 95.25 173 ASN A N 1
ATOM 1253 C CA . ASN A 1 173 ? -9.729 -2.844 -10.132 1.00 95.25 173 ASN A CA 1
ATOM 1254 C C . ASN A 1 173 ? -9.680 -2.263 -11.555 1.00 95.25 173 ASN A C 1
ATOM 1256 O O . ASN A 1 173 ? -9.322 -2.971 -12.495 1.00 95.25 173 ASN A O 1
ATOM 1260 N N . ALA A 1 174 ? -9.971 -0.969 -11.725 1.00 94.56 174 ALA A N 1
ATOM 1261 C CA . ALA A 1 174 ? -9.863 -0.311 -13.028 1.00 94.56 174 ALA A CA 1
ATOM 1262 C C . ALA A 1 174 ? -8.413 -0.264 -13.548 1.00 94.56 174 ALA A C 1
ATOM 1264 O O . ALA A 1 174 ? -8.173 -0.432 -14.745 1.00 94.56 174 ALA A O 1
ATOM 1265 N N . ALA A 1 175 ? -7.434 -0.052 -12.665 1.00 95.31 175 ALA A N 1
ATOM 1266 C CA . ALA A 1 175 ? -6.022 -0.049 -13.033 1.00 95.31 175 ALA A CA 1
ATOM 1267 C C . ALA A 1 175 ? -5.539 -1.447 -13.448 1.00 95.31 175 ALA A C 1
ATOM 1269 O O . ALA A 1 175 ? -4.897 -1.574 -14.490 1.00 95.31 175 ALA A O 1
ATOM 1270 N N . ILE A 1 176 ? -5.908 -2.487 -12.693 1.00 96.38 176 ILE A N 1
ATOM 1271 C CA . ILE A 1 176 ? -5.598 -3.888 -13.023 1.00 96.38 176 ILE A CA 1
ATOM 1272 C C . ILE A 1 176 ? -6.204 -4.268 -14.383 1.00 96.38 176 ILE A C 1
ATOM 1274 O O . ILE A 1 176 ? -5.509 -4.809 -15.246 1.00 96.38 176 ILE A O 1
ATOM 1278 N N . ALA A 1 177 ? -7.471 -3.912 -14.626 1.00 95.25 177 ALA A N 1
ATOM 1279 C CA . ALA A 1 177 ? -8.162 -4.207 -15.883 1.00 95.25 177 ALA A CA 1
ATOM 1280 C C . ALA A 1 177 ? -7.497 -3.562 -17.118 1.00 95.25 177 ALA A C 1
ATOM 1282 O O . ALA A 1 177 ? -7.611 -4.079 -18.229 1.00 95.25 177 ALA A O 1
ATOM 1283 N N . ASN A 1 178 ? -6.744 -2.470 -16.944 1.00 92.62 178 ASN A N 1
ATOM 1284 C CA . ASN A 1 178 ? -6.056 -1.780 -18.039 1.00 92.62 178 ASN A CA 1
ATOM 1285 C C . ASN A 1 178 ? -4.775 -2.482 -18.534 1.00 92.62 178 ASN A C 1
ATOM 1287 O O . ASN A 1 178 ? -4.165 -2.003 -19.491 1.00 92.62 178 ASN A O 1
ATOM 1291 N N . LYS A 1 179 ? -4.356 -3.617 -17.951 1.00 91.75 179 LYS A N 1
ATOM 1292 C CA . LYS A 1 179 ? -3.120 -4.338 -18.329 1.00 91.75 179 LYS A CA 1
ATOM 1293 C C . LYS A 1 179 ? -3.017 -4.668 -19.824 1.00 91.75 179 LYS A C 1
ATOM 1295 O O . LYS A 1 179 ? -1.925 -4.634 -20.383 1.00 91.75 179 LYS A O 1
ATOM 1300 N N . ALA A 1 180 ? -4.132 -4.961 -20.496 1.00 93.25 180 ALA A N 1
ATOM 1301 C CA . ALA A 1 180 ? -4.136 -5.236 -21.938 1.00 93.25 180 ALA A CA 1
ATOM 1302 C C . ALA A 1 180 ? -3.636 -4.041 -22.770 1.00 93.25 180 ALA A C 1
ATOM 1304 O O . ALA A 1 180 ? -2.811 -4.227 -23.660 1.00 93.25 180 ALA A O 1
ATOM 1305 N N . ARG A 1 181 ? -4.030 -2.815 -22.405 1.00 92.56 181 ARG A N 1
ATOM 1306 C CA . ARG A 1 181 ? -3.618 -1.589 -23.107 1.00 92.56 181 ARG A CA 1
ATOM 1307 C C . ARG A 1 181 ? -2.119 -1.325 -22.994 1.00 92.56 181 ARG A C 1
ATOM 1309 O O . ARG A 1 181 ? -1.520 -0.794 -23.918 1.00 92.56 181 ARG A O 1
ATOM 1316 N N . PHE A 1 182 ? -1.491 -1.710 -21.879 1.00 91.12 182 PHE A N 1
ATOM 1317 C CA . PHE A 1 182 ? -0.033 -1.609 -21.736 1.00 91.12 182 PHE A CA 1
ATOM 1318 C C . PHE A 1 182 ? 0.706 -2.515 -22.723 1.00 91.12 182 PHE A C 1
ATOM 1320 O O . PHE A 1 182 ? 1.729 -2.106 -23.266 1.00 91.12 182 PHE A O 1
ATOM 1327 N N . ARG A 1 183 ? 0.182 -3.720 -22.977 1.00 91.31 183 ARG A N 1
ATOM 1328 C CA . ARG A 1 183 ? 0.763 -4.646 -23.958 1.00 91.31 183 ARG A CA 1
ATOM 1329 C C . ARG A 1 183 ? 0.605 -4.128 -25.381 1.00 91.31 183 ARG A C 1
ATOM 1331 O O . ARG A 1 183 ? 1.587 -4.108 -26.106 1.00 91.31 183 ARG A O 1
ATOM 1338 N N . GLU A 1 184 ? -0.579 -3.633 -25.724 1.00 94.19 184 GLU A N 1
ATOM 1339 C CA . GLU A 1 184 ? -0.845 -3.016 -27.028 1.00 94.19 184 GLU A CA 1
ATOM 1340 C C . GLU A 1 184 ? 0.077 -1.813 -27.289 1.00 94.19 184 GLU A C 1
ATOM 1342 O O . GLU A 1 184 ? 0.704 -1.729 -28.339 1.00 94.19 184 GLU A O 1
ATOM 1347 N N . MET A 1 185 ? 0.257 -0.923 -26.301 1.00 91.31 185 MET A N 1
ATOM 1348 C CA . MET A 1 185 ? 1.214 0.185 -26.418 1.00 91.31 185 MET A CA 1
ATOM 1349 C C . MET A 1 185 ? 2.654 -0.315 -26.600 1.00 91.31 185 MET A C 1
ATOM 1351 O O . MET A 1 185 ? 3.391 0.237 -27.413 1.00 91.31 185 MET A O 1
ATOM 1355 N N . ARG A 1 186 ? 3.070 -1.356 -25.866 1.00 90.69 186 ARG A N 1
ATOM 1356 C CA . ARG A 1 186 ? 4.416 -1.932 -26.008 1.00 90.69 186 ARG A CA 1
ATOM 1357 C C . ARG A 1 186 ? 4.627 -2.549 -27.392 1.00 90.69 186 ARG A C 1
ATOM 1359 O O . ARG A 1 186 ? 5.703 -2.386 -27.953 1.00 90.69 186 ARG A O 1
ATOM 1366 N N . GLU A 1 187 ? 3.622 -3.235 -27.926 1.00 93.75 187 GLU A N 1
ATOM 1367 C CA . GLU A 1 187 ? 3.654 -3.828 -29.265 1.00 93.75 187 GLU A CA 1
ATOM 1368 C C . GLU A 1 187 ? 3.715 -2.752 -30.354 1.00 93.75 187 GLU A C 1
ATOM 1370 O O . GLU A 1 187 ? 4.547 -2.839 -31.252 1.00 93.75 187 GLU A O 1
ATOM 1375 N N . PHE A 1 188 ? 2.910 -1.694 -30.224 1.00 93.88 188 PHE A N 1
ATOM 1376 C CA . PHE A 1 188 ? 2.874 -0.585 -31.174 1.00 93.88 188 PHE A CA 1
ATOM 1377 C C . PHE A 1 188 ? 4.183 0.220 -31.215 1.00 93.88 188 PHE A C 1
ATOM 1379 O O . PHE A 1 188 ? 4.702 0.495 -32.294 1.00 93.88 188 PHE A O 1
ATOM 1386 N N . PHE A 1 189 ? 4.730 0.607 -30.055 1.00 89.62 189 PHE A N 1
ATOM 1387 C CA . PHE A 1 189 ? 5.948 1.430 -29.984 1.00 89.62 189 PHE A CA 1
ATOM 1388 C C . PHE A 1 189 ? 7.250 0.617 -30.068 1.00 89.62 189 PHE A C 1
ATOM 1390 O O . PHE A 1 189 ? 8.314 1.186 -30.309 1.00 89.62 189 PHE A O 1
ATOM 1397 N N . GLY A 1 190 ? 7.206 -0.703 -29.868 1.00 88.12 190 GLY A N 1
ATOM 1398 C CA . GLY A 1 190 ? 8.374 -1.579 -29.965 1.00 88.12 190 GLY A CA 1
ATOM 1399 C C . GLY A 1 190 ? 9.524 -1.162 -29.038 1.00 88.12 190 GLY A C 1
ATOM 1400 O O . GLY A 1 190 ? 9.425 -1.286 -27.815 1.00 88.12 190 GLY A O 1
ATOM 1401 N N . ALA A 1 191 ? 10.631 -0.711 -29.637 1.00 86.00 191 ALA A N 1
ATOM 1402 C CA . ALA A 1 191 ? 11.844 -0.249 -28.950 1.00 86.00 191 ALA A CA 1
ATOM 1403 C C . ALA A 1 191 ? 12.042 1.280 -29.025 1.00 86.00 191 ALA A C 1
ATOM 1405 O O . ALA A 1 191 ? 13.108 1.792 -28.676 1.00 86.00 191 ALA A O 1
ATOM 1406 N N . THR A 1 192 ? 11.051 2.031 -29.516 1.00 86.56 192 THR A N 1
ATOM 1407 C CA . THR A 1 192 ? 11.135 3.492 -29.585 1.00 86.56 192 THR A CA 1
ATOM 1408 C C . THR A 1 192 ? 11.329 4.079 -28.187 1.00 86.56 192 THR A C 1
ATOM 1410 O O . THR A 1 192 ? 10.547 3.815 -27.278 1.00 86.56 192 THR A O 1
ATOM 1413 N N . GLY A 1 193 ? 12.366 4.905 -28.026 1.00 83.50 193 GLY A N 1
ATOM 1414 C CA . GLY A 1 193 ? 12.695 5.530 -26.744 1.00 83.50 193 GLY A CA 1
ATOM 1415 C C . GLY A 1 193 ? 13.441 4.622 -25.760 1.00 83.50 193 GLY A C 1
ATOM 1416 O O . GLY A 1 193 ? 13.652 5.041 -24.624 1.00 83.50 193 GLY A O 1
ATOM 1417 N N . ASP A 1 194 ? 13.870 3.424 -26.175 1.00 86.69 194 ASP A N 1
ATOM 1418 C CA . ASP A 1 194 ? 14.718 2.548 -25.364 1.00 86.69 194 ASP A CA 1
ATOM 1419 C C . ASP A 1 194 ? 16.219 2.838 -25.592 1.00 86.69 194 ASP A C 1
ATOM 1421 O O . ASP A 1 194 ? 16.672 3.226 -26.674 1.00 86.69 194 ASP A O 1
ATOM 1425 N N . GLY A 1 195 ? 17.031 2.609 -24.556 1.00 87.19 195 GLY A N 1
ATOM 1426 C CA . GLY A 1 195 ? 18.493 2.624 -24.654 1.00 87.19 195 GLY A CA 1
ATOM 1427 C C . GLY A 1 195 ? 19.076 3.959 -25.131 1.00 87.19 195 GLY A C 1
ATOM 1428 O O . GLY A 1 195 ? 18.822 5.003 -24.539 1.00 87.19 195 GLY A O 1
ATOM 1429 N N . TYR A 1 196 ? 19.900 3.919 -26.186 1.00 87.75 196 TYR A N 1
ATOM 1430 C CA . TYR A 1 196 ? 20.558 5.115 -26.734 1.00 87.75 196 TYR A CA 1
ATOM 1431 C C . TYR A 1 196 ? 19.569 6.095 -27.383 1.00 87.75 196 TYR A C 1
ATOM 1433 O O . TYR A 1 196 ? 19.902 7.263 -27.546 1.00 87.75 196 TYR A O 1
ATOM 1441 N N . ALA A 1 197 ? 18.376 5.619 -27.755 1.00 88.38 197 ALA A N 1
ATOM 1442 C CA . ALA A 1 197 ? 17.329 6.428 -28.363 1.00 88.38 197 ALA A CA 1
ATOM 1443 C C . ALA A 1 197 ? 16.381 7.052 -27.322 1.00 88.38 197 ALA A C 1
ATOM 1445 O O . ALA A 1 197 ? 15.458 7.775 -27.694 1.00 88.38 197 ALA A O 1
ATOM 1446 N N . ALA A 1 198 ? 16.590 6.802 -26.023 1.00 88.69 198 ALA A N 1
ATOM 1447 C CA . ALA A 1 198 ? 15.811 7.416 -24.951 1.00 88.69 198 ALA A CA 1
ATOM 1448 C C . ALA A 1 198 ? 16.066 8.931 -24.856 1.00 88.69 198 ALA A C 1
ATOM 1450 O O . ALA A 1 198 ? 17.197 9.381 -25.023 1.00 88.69 198 ALA A O 1
ATOM 1451 N N . GLY A 1 199 ? 15.031 9.715 -24.540 1.00 86.12 199 GLY A N 1
ATOM 1452 C CA . GLY A 1 199 ? 15.132 11.165 -24.331 1.00 86.12 199 GLY A CA 1
ATOM 1453 C C . GLY A 1 199 ? 14.470 12.007 -25.424 1.00 86.12 199 GLY A C 1
ATOM 1454 O O . GLY A 1 199 ? 13.699 11.505 -26.238 1.00 86.12 199 GLY A O 1
ATOM 1455 N N . VAL A 1 200 ? 14.744 13.313 -25.397 1.00 87.00 200 VAL A N 1
ATOM 1456 C CA . VAL A 1 200 ? 14.259 14.283 -26.388 1.00 87.00 200 VAL A CA 1
ATOM 1457 C C . VAL A 1 200 ? 15.430 14.654 -27.286 1.00 87.00 200 VAL A C 1
ATOM 1459 O O . VAL A 1 200 ? 16.450 15.134 -26.794 1.00 87.00 200 VAL A O 1
ATOM 1462 N N . TRP A 1 201 ? 15.278 14.425 -28.587 1.00 87.19 201 TRP A N 1
ATOM 1463 C CA . TRP A 1 201 ? 16.341 14.610 -29.569 1.00 87.19 201 TRP A CA 1
ATOM 1464 C C . TRP A 1 201 ? 15.923 15.609 -30.643 1.00 87.19 201 TRP A C 1
ATOM 1466 O O . TRP A 1 201 ? 14.771 15.608 -31.074 1.00 87.19 201 TRP A O 1
ATOM 1476 N N . THR A 1 202 ? 16.868 16.444 -31.076 1.00 92.56 202 THR A N 1
ATOM 1477 C CA . THR A 1 202 ? 16.688 17.322 -32.242 1.00 92.56 202 THR A CA 1
ATOM 1478 C C . THR A 1 202 ? 16.832 16.537 -33.547 1.00 92.56 202 THR A C 1
ATOM 1480 O O . THR A 1 202 ? 16.040 16.723 -34.464 1.00 92.56 202 THR A O 1
ATOM 1483 N N . ASP A 1 203 ? 17.804 15.622 -33.595 1.00 91.06 203 ASP A N 1
ATOM 1484 C CA . ASP A 1 203 ? 18.093 14.746 -34.734 1.00 91.06 203 ASP A CA 1
ATOM 1485 C C . ASP A 1 203 ? 17.807 13.278 -34.387 1.00 91.06 203 ASP A C 1
ATOM 1487 O O . ASP A 1 203 ? 17.645 12.928 -33.217 1.00 91.06 203 ASP A O 1
ATOM 1491 N N . VAL A 1 204 ? 17.777 12.386 -35.384 1.00 89.06 204 VAL A N 1
ATOM 1492 C CA . VAL A 1 204 ? 17.608 10.945 -35.130 1.00 89.06 204 VAL A CA 1
ATOM 1493 C C . VAL A 1 204 ? 18.793 10.439 -34.293 1.00 89.06 204 VAL A C 1
ATOM 1495 O O . VAL A 1 204 ? 19.934 10.523 -34.759 1.00 89.06 204 VAL A O 1
ATOM 1498 N N . PRO A 1 205 ? 18.566 9.905 -33.075 1.00 89.06 205 PRO A N 1
ATOM 1499 C CA . PRO A 1 205 ? 19.652 9.401 -32.248 1.00 89.06 205 PRO A CA 1
ATOM 1500 C C . PRO A 1 205 ? 20.381 8.266 -32.970 1.00 89.06 205 PRO A C 1
ATOM 1502 O O . PRO A 1 205 ? 19.757 7.382 -33.559 1.00 89.06 205 PRO A O 1
ATOM 1505 N N . ALA A 1 206 ? 21.710 8.281 -32.899 1.00 88.56 206 ALA A N 1
ATOM 1506 C CA . ALA A 1 206 ? 22.577 7.241 -33.442 1.00 88.56 206 ALA A CA 1
ATOM 1507 C C . ALA A 1 206 ? 23.259 6.491 -32.296 1.00 88.56 206 ALA A C 1
ATOM 1509 O O . ALA A 1 206 ? 23.759 7.120 -31.358 1.00 88.56 206 ALA A O 1
ATOM 1510 N N . ASP A 1 207 ? 23.307 5.159 -32.368 1.00 88.88 207 ASP A N 1
ATOM 1511 C CA . ASP A 1 207 ? 24.081 4.395 -31.391 1.00 88.88 207 ASP A CA 1
ATOM 1512 C C . ASP A 1 207 ? 25.571 4.654 -31.617 1.00 88.88 207 ASP A C 1
ATOM 1514 O O . ASP A 1 207 ? 26.058 4.677 -32.748 1.00 88.88 207 ASP A O 1
ATOM 1518 N N . ARG A 1 208 ? 26.288 4.856 -30.516 1.00 89.12 208 ARG A N 1
ATOM 1519 C CA . ARG A 1 208 ? 27.722 5.158 -30.493 1.00 89.12 208 ARG A CA 1
ATOM 1520 C C . ARG A 1 208 ? 28.448 4.144 -29.607 1.00 89.12 208 ARG A C 1
ATOM 1522 O O . ARG A 1 208 ? 28.916 4.493 -28.512 1.00 89.12 208 ARG A O 1
ATOM 1529 N N . PRO A 1 209 ? 28.484 2.857 -29.998 1.00 91.06 209 PRO A N 1
ATOM 1530 C CA . PRO A 1 209 ? 29.120 1.808 -29.205 1.00 91.06 209 PRO A CA 1
ATOM 1531 C C . PRO A 1 209 ? 30.620 2.060 -28.987 1.00 91.06 209 PRO A C 1
ATOM 1533 O O . PRO A 1 209 ? 31.163 1.651 -27.958 1.00 91.06 209 PRO A O 1
ATOM 1536 N N . GLU A 1 210 ? 31.276 2.781 -29.898 1.00 93.19 210 GLU A N 1
ATOM 1537 C CA . GLU A 1 210 ? 32.676 3.187 -29.796 1.00 93.19 210 GLU A CA 1
ATOM 1538 C C . GLU A 1 210 ? 32.942 4.029 -28.543 1.00 93.19 210 GLU A C 1
ATOM 1540 O O . GLU A 1 210 ? 33.870 3.732 -27.788 1.00 93.19 210 GLU A O 1
ATOM 1545 N N . PHE A 1 211 ? 32.068 4.993 -28.233 1.00 90.19 211 PHE A N 1
ATOM 1546 C CA . PHE A 1 211 ? 32.217 5.820 -27.036 1.00 90.19 211 PHE A CA 1
ATOM 1547 C C . PHE A 1 211 ? 32.044 4.991 -25.765 1.00 90.19 211 PHE A C 1
ATOM 1549 O O . PHE A 1 211 ? 32.836 5.126 -24.834 1.00 90.19 211 PHE A O 1
ATOM 1556 N N . LYS A 1 212 ? 31.077 4.062 -25.738 1.00 86.31 212 LYS A N 1
ATOM 1557 C CA . LYS A 1 212 ? 30.894 3.140 -24.601 1.00 86.31 212 LYS A CA 1
ATOM 1558 C C . LYS A 1 212 ? 32.151 2.291 -24.369 1.00 86.31 212 LYS A C 1
ATOM 1560 O O . LYS A 1 212 ? 32.569 2.111 -23.222 1.00 86.31 212 LYS A O 1
ATOM 1565 N N . ALA A 1 213 ? 32.767 1.782 -25.437 1.00 91.31 213 ALA A N 1
ATOM 1566 C CA . ALA A 1 213 ? 33.993 0.991 -25.355 1.00 91.31 213 ALA A CA 1
ATOM 1567 C C . ALA A 1 213 ? 35.185 1.819 -24.846 1.00 91.31 213 ALA A C 1
ATOM 1569 O O . ALA A 1 213 ? 35.955 1.344 -24.006 1.00 91.31 213 ALA A O 1
ATOM 1570 N N . ASP A 1 214 ? 35.323 3.059 -25.307 1.00 92.88 214 ASP A N 1
ATOM 1571 C CA . ASP A 1 214 ? 36.397 3.959 -24.890 1.00 92.88 214 ASP A CA 1
ATOM 1572 C C . ASP A 1 214 ? 36.247 4.403 -23.437 1.00 92.88 214 ASP A C 1
ATOM 1574 O O . ASP A 1 214 ? 37.199 4.278 -22.661 1.00 92.88 214 ASP A O 1
ATOM 1578 N N . THR A 1 215 ? 35.047 4.812 -23.016 1.00 91.44 215 THR A N 1
ATOM 1579 C CA . THR A 1 215 ? 34.767 5.132 -21.611 1.00 91.44 215 THR A CA 1
ATOM 1580 C C . THR A 1 215 ? 35.041 3.925 -20.717 1.00 91.44 215 THR A C 1
ATOM 1582 O O . THR A 1 215 ? 35.704 4.061 -19.689 1.00 91.44 215 THR A O 1
ATOM 1585 N N . ARG A 1 216 ? 34.628 2.713 -21.119 1.00 91.25 216 ARG A N 1
ATOM 1586 C CA . ARG A 1 216 ? 34.922 1.485 -20.362 1.00 91.25 216 ARG A CA 1
ATOM 1587 C C . ARG A 1 216 ? 36.428 1.258 -20.213 1.00 91.25 216 ARG A C 1
ATOM 1589 O O . ARG A 1 216 ? 36.887 0.949 -19.113 1.00 91.25 216 ARG A O 1
ATOM 1596 N N . ARG A 1 217 ? 37.209 1.442 -21.285 1.00 93.38 217 ARG A N 1
ATOM 1597 C CA . ARG A 1 217 ? 38.681 1.352 -21.243 1.00 93.38 217 ARG A CA 1
ATOM 1598 C C . ARG A 1 217 ? 39.286 2.381 -20.284 1.00 93.38 217 ARG A C 1
ATOM 1600 O O . ARG A 1 217 ? 40.149 2.022 -19.480 1.00 93.38 217 ARG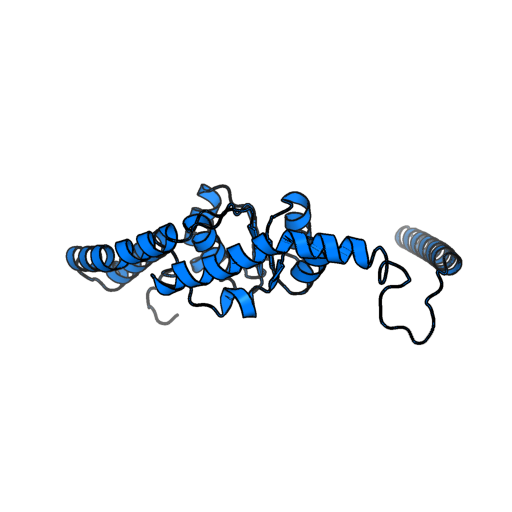 A O 1
ATOM 1607 N N . GLN A 1 218 ? 38.815 3.626 -20.323 1.00 93.00 218 GLN A N 1
ATOM 1608 C CA . GLN A 1 218 ? 39.276 4.694 -19.430 1.00 93.00 218 GLN A CA 1
ATOM 1609 C C . GLN A 1 218 ? 38.945 4.406 -17.958 1.00 93.00 218 GLN A C 1
ATOM 1611 O O . GLN A 1 218 ? 39.832 4.504 -17.110 1.00 93.00 218 GLN A O 1
ATOM 1616 N N . VAL A 1 219 ? 37.716 3.974 -17.651 1.00 92.38 219 VAL A N 1
ATOM 1617 C CA . VAL A 1 219 ? 37.285 3.619 -16.285 1.00 92.38 219 VAL A CA 1
ATOM 1618 C C . VAL A 1 219 ? 38.106 2.455 -15.732 1.00 92.38 219 VAL A C 1
ATOM 1620 O O . VAL A 1 219 ? 38.578 2.527 -14.599 1.00 92.38 219 VAL A O 1
ATOM 1623 N N . ILE A 1 220 ? 38.355 1.411 -16.533 1.00 94.50 220 ILE A N 1
ATOM 1624 C CA . ILE A 1 220 ? 39.222 0.291 -16.130 1.00 94.50 220 ILE A CA 1
ATOM 1625 C C . ILE A 1 220 ? 40.634 0.791 -15.797 1.00 94.50 220 ILE A C 1
ATOM 1627 O O . ILE A 1 220 ? 41.216 0.366 -14.798 1.00 94.50 220 ILE A O 1
ATOM 1631 N N . LYS A 1 221 ? 41.193 1.702 -16.606 1.00 94.56 221 LYS A N 1
ATOM 1632 C CA . LYS A 1 221 ? 42.519 2.287 -16.358 1.00 94.56 221 LYS A CA 1
ATOM 1633 C C . LYS A 1 221 ? 42.546 3.095 -15.054 1.00 94.56 221 LYS A C 1
ATOM 1635 O O . LYS A 1 221 ? 43.474 2.928 -14.266 1.00 94.56 221 LYS A O 1
ATOM 1640 N N . LEU A 1 222 ? 41.521 3.912 -14.805 1.00 93.88 222 LEU A N 1
ATOM 1641 C CA . LEU A 1 222 ? 41.345 4.680 -13.566 1.00 93.88 222 LEU A CA 1
ATOM 1642 C C . LEU A 1 222 ? 41.230 3.776 -12.333 1.00 93.88 222 LEU A C 1
ATOM 1644 O O . LEU A 1 222 ? 41.941 3.993 -11.357 1.00 93.88 222 LEU A O 1
ATOM 1648 N N . MET A 1 223 ? 40.399 2.730 -12.387 1.00 92.75 223 MET A N 1
ATOM 1649 C CA . MET A 1 223 ? 40.251 1.775 -11.282 1.00 92.75 223 MET A CA 1
ATOM 1650 C C . MET A 1 223 ? 41.551 1.023 -10.987 1.00 92.75 223 MET A C 1
ATOM 1652 O O . MET A 1 223 ? 41.907 0.860 -9.824 1.00 92.75 223 MET A O 1
ATOM 1656 N N . LYS A 1 224 ? 42.291 0.598 -12.023 1.00 93.00 224 LYS A N 1
ATOM 1657 C CA . LYS A 1 224 ? 43.607 -0.037 -11.845 1.00 93.00 224 LYS A CA 1
ATOM 1658 C C . LYS A 1 224 ? 44.609 0.902 -11.177 1.00 93.00 224 LYS A C 1
ATOM 1660 O O . LYS A 1 224 ? 45.318 0.464 -10.279 1.00 93.00 224 LYS A O 1
ATOM 1665 N N . LYS A 1 225 ? 44.650 2.173 -11.593 1.00 92.56 225 LYS A N 1
ATOM 1666 C CA . LYS A 1 225 ? 45.518 3.189 -10.984 1.00 92.56 225 LYS A CA 1
ATOM 1667 C C . LYS A 1 225 ? 45.169 3.401 -9.508 1.00 92.56 225 LYS A C 1
ATOM 1669 O O . LYS A 1 225 ? 46.050 3.283 -8.669 1.00 92.56 225 LYS A O 1
ATOM 1674 N N . ARG A 1 226 ? 43.888 3.609 -9.193 1.00 91.44 226 ARG A N 1
ATOM 1675 C CA . ARG A 1 226 ? 43.419 3.807 -7.814 1.00 91.44 226 ARG A CA 1
ATOM 1676 C C . ARG A 1 226 ? 43.725 2.605 -6.916 1.00 91.44 226 ARG A C 1
ATOM 1678 O O . ARG A 1 226 ? 44.198 2.782 -5.805 1.00 91.44 226 ARG A O 1
ATOM 1685 N N . LYS A 1 227 ? 43.530 1.382 -7.419 1.00 91.56 227 LYS A N 1
ATOM 1686 C CA . LYS A 1 227 ? 43.882 0.159 -6.683 1.00 91.56 227 LYS A CA 1
ATOM 1687 C C . LYS A 1 227 ? 45.389 0.044 -6.425 1.00 91.56 227 LYS A C 1
ATOM 1689 O O . LYS A 1 227 ? 45.778 -0.451 -5.380 1.00 91.56 227 LYS A O 1
ATOM 1694 N N . ALA A 1 228 ? 46.229 0.479 -7.365 1.00 87.50 228 ALA A N 1
ATOM 1695 C CA . ALA A 1 228 ? 47.677 0.511 -7.164 1.00 87.50 228 ALA A CA 1
ATOM 1696 C C . ALA A 1 228 ? 48.094 1.572 -6.128 1.00 87.50 228 ALA A C 1
ATOM 1698 O O . ALA A 1 228 ? 48.995 1.316 -5.342 1.00 87.50 228 ALA A O 1
ATOM 1699 N N . GLU A 1 229 ? 47.421 2.726 -6.101 1.00 88.25 229 GLU A N 1
ATOM 1700 C CA . GLU A 1 229 ? 47.635 3.786 -5.103 1.00 88.25 229 GLU A CA 1
ATOM 1701 C C . GLU A 1 229 ? 47.159 3.382 -3.697 1.00 88.25 229 GLU A C 1
ATOM 1703 O O . GLU A 1 229 ? 47.812 3.734 -2.728 1.00 88.25 229 GLU A O 1
ATOM 1708 N N . GLU A 1 230 ? 46.077 2.605 -3.571 1.00 85.12 230 GLU A N 1
ATOM 1709 C CA . GLU A 1 230 ? 45.597 2.045 -2.290 1.00 85.12 230 GLU A CA 1
ATOM 1710 C C . GLU A 1 230 ? 46.493 0.911 -1.742 1.00 85.12 230 GLU A C 1
ATOM 1712 O O . GLU A 1 230 ? 46.336 0.504 -0.593 1.00 85.12 230 GLU A O 1
ATOM 1717 N N . MET A 1 231 ? 47.402 0.369 -2.562 1.00 74.88 231 MET A N 1
ATOM 1718 C CA . MET A 1 231 ? 48.345 -0.696 -2.187 1.00 74.88 231 MET A CA 1
ATOM 1719 C C . MET A 1 231 ? 49.750 -0.180 -1.827 1.00 74.88 231 MET A C 1
ATOM 1721 O O . MET A 1 231 ? 50.598 -0.997 -1.461 1.00 74.88 231 MET A O 1
ATOM 1725 N N . MET A 1 232 ? 50.002 1.128 -1.957 1.00 59.16 232 MET A N 1
ATOM 1726 C CA . MET A 1 232 ? 51.213 1.807 -1.469 1.00 59.16 232 MET A CA 1
ATOM 1727 C C . MET A 1 232 ? 50.961 2.430 -0.100 1.00 59.16 232 MET A C 1
ATOM 1729 O O . MET A 1 232 ? 51.911 2.412 0.712 1.00 59.16 232 MET A O 1
#

pLDDT: mean 93.42, std 5.94, range [57.53, 98.81]

Secondary structure (DSSP, 8-state):
--SPPPPPS-SBHHHHHHHHHHHHHHHTT--HHHHHHHHHHHHHHHHHHHHHS---SEEEEEESSSTHHHHHHHHHHTT-EEEEEEESSPP-GGGHHHHHHHHHTT-EEEET--HHHHHHHHHHH--SEEEE-HHHHHHHHHTT--EEEHIIIIITS--BHHHHHHHHHHHHHHHHHTHHHHHHHHHHHTTTT-GGG-S--SS-----HHHHHHHHHHHHHHHHHHHHHTT-

Sequence (232 aa):
AAGRTVVPSAPVGVDGTAAWLSAVGEATNVAPARIGAALDRLLPATRAALAKRPIQGRVTVSGYEGSELLVARLLVESGAQVPYVGTACPKTPWSAPDLEWLQERGVTVQYRASLEQDLAAVREFRPDLAIGTTPVVQAAKQATIPALYFTNLISARPLMGPAGAGSLATVVNAAIANKARFREMREFFGATGDGYAAGVWTDVPADRPEFKADTRRQVIKLMKKRKAEEMM

Radius of gyration: 23.49 Å; chains: 1; bounding box: 74×30×65 Å